Protein AF-A0A946SH55-F1 (afdb_monomer_lite)

Structure (mmCIF, N/CA/C/O backbone):
data_AF-A0A946SH55-F1
#
_entry.id   AF-A0A946SH55-F1
#
loop_
_atom_site.group_PDB
_atom_site.id
_atom_site.type_symbol
_atom_site.label_atom_id
_atom_site.label_alt_id
_atom_site.label_comp_id
_atom_site.label_asym_id
_atom_site.label_entity_id
_atom_site.label_seq_id
_atom_site.pdbx_PDB_ins_code
_atom_site.Cartn_x
_atom_site.Cartn_y
_atom_site.Cartn_z
_atom_site.occupancy
_atom_site.B_iso_or_equiv
_atom_site.auth_seq_id
_atom_site.auth_comp_id
_atom_site.auth_asym_id
_atom_site.auth_atom_id
_atom_site.pdbx_PDB_model_num
ATOM 1 N N . MET A 1 1 ? 87.532 -5.252 15.276 1.00 39.91 1 MET A N 1
ATOM 2 C CA . MET A 1 1 ? 86.834 -4.165 14.553 1.00 39.91 1 MET A CA 1
ATOM 3 C C . MET A 1 1 ? 85.966 -4.784 13.449 1.00 39.91 1 MET A C 1
ATOM 5 O O . MET A 1 1 ? 86.412 -4.981 12.334 1.00 39.91 1 MET A O 1
ATOM 9 N N . TRP A 1 2 ? 84.844 -5.396 13.849 1.00 38.59 2 TRP A N 1
ATOM 10 C CA . TRP A 1 2 ? 83.472 -4.915 13.580 1.00 38.59 2 TRP A CA 1
ATOM 11 C C . TRP A 1 2 ? 82.998 -5.228 12.148 1.00 38.59 2 TRP A C 1
ATOM 13 O O . TRP A 1 2 ? 83.033 -4.397 11.250 1.00 38.59 2 TRP A O 1
ATOM 23 N N . ILE A 1 3 ? 82.540 -6.451 11.856 1.00 49.22 3 ILE A N 1
ATOM 24 C CA . ILE A 1 3 ? 81.180 -6.945 12.189 1.00 49.22 3 ILE A CA 1
ATOM 25 C C . ILE A 1 3 ? 80.142 -5.805 12.256 1.00 49.22 3 ILE A C 1
ATOM 27 O O . ILE A 1 3 ? 79.407 -5.678 13.225 1.00 49.22 3 ILE A O 1
ATOM 31 N N . LYS A 1 4 ? 80.096 -4.910 11.260 1.00 47.47 4 LYS A N 1
ATOM 32 C CA . LYS A 1 4 ? 79.001 -3.923 11.148 1.00 47.47 4 LYS A CA 1
ATOM 33 C C . LYS A 1 4 ? 78.485 -3.640 9.740 1.00 47.47 4 LYS A C 1
ATOM 35 O O . LYS A 1 4 ? 77.489 -2.942 9.612 1.00 47.47 4 LYS A O 1
ATOM 40 N N . LYS A 1 5 ? 79.061 -4.218 8.681 1.00 45.69 5 LYS A N 1
ATOM 41 C CA . LYS A 1 5 ? 78.611 -3.918 7.305 1.00 45.69 5 LYS A CA 1
ATOM 42 C C . LYS A 1 5 ? 77.543 -4.852 6.721 1.00 45.69 5 LYS A C 1
ATOM 44 O O . LYS A 1 5 ? 76.9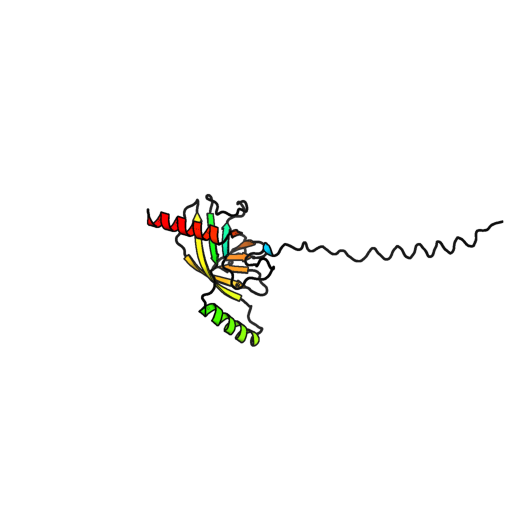32 -4.488 5.728 1.00 45.69 5 LYS A O 1
ATOM 49 N N . LYS A 1 6 ? 77.248 -6.006 7.335 1.00 43.91 6 LYS A N 1
ATOM 50 C CA . LYS A 1 6 ? 76.254 -6.966 6.797 1.00 43.91 6 LYS A CA 1
ATOM 51 C C . LYS A 1 6 ? 74.823 -6.828 7.339 1.00 43.91 6 LYS A C 1
ATOM 53 O O . LYS A 1 6 ? 73.932 -7.484 6.820 1.00 43.91 6 LYS A O 1
ATOM 58 N N . ARG A 1 7 ? 74.577 -5.982 8.348 1.00 45.16 7 ARG A N 1
ATOM 59 C CA . ARG A 1 7 ? 73.228 -5.788 8.926 1.00 45.16 7 ARG A CA 1
ATOM 60 C C . ARG A 1 7 ? 72.449 -4.603 8.346 1.00 45.16 7 ARG A C 1
ATOM 62 O O . ARG A 1 7 ? 71.248 -4.520 8.568 1.00 45.16 7 ARG A O 1
ATOM 69 N N . LEU A 1 8 ? 73.094 -3.715 7.586 1.00 43.59 8 LEU A N 1
ATOM 70 C CA . LEU A 1 8 ? 72.450 -2.484 7.109 1.00 43.59 8 LEU A CA 1
ATOM 71 C C . LEU A 1 8 ? 71.689 -2.660 5.783 1.00 43.59 8 LEU A C 1
ATOM 73 O O . LEU A 1 8 ? 70.730 -1.944 5.526 1.00 43.59 8 LEU A O 1
ATOM 77 N N . THR A 1 9 ? 72.050 -3.648 4.962 1.00 40.75 9 THR A N 1
ATOM 78 C CA . THR A 1 9 ? 71.363 -3.919 3.686 1.00 40.75 9 THR A CA 1
ATOM 79 C C . THR A 1 9 ? 70.131 -4.812 3.818 1.00 40.75 9 THR A C 1
ATOM 81 O O . THR A 1 9 ? 69.339 -4.884 2.882 1.00 40.75 9 THR A O 1
ATOM 84 N N . PHE A 1 10 ? 69.926 -5.458 4.970 1.00 39.28 10 PHE A N 1
ATOM 85 C CA . PHE A 1 10 ? 68.741 -6.291 5.200 1.00 39.28 10 PHE A CA 1
ATOM 86 C C . PHE A 1 10 ? 67.554 -5.490 5.761 1.00 39.28 10 PHE A C 1
ATOM 88 O O . PHE A 1 10 ? 66.405 -5.830 5.508 1.00 39.28 10 PHE A O 1
ATOM 95 N N . LEU A 1 11 ? 67.815 -4.376 6.457 1.00 44.47 11 LEU A N 1
ATOM 96 C CA . LEU A 1 11 ? 66.759 -3.555 7.062 1.00 44.47 11 LEU A CA 1
ATOM 97 C C . LEU A 1 11 ? 66.142 -2.529 6.100 1.00 44.47 11 LEU A C 1
ATOM 99 O O . LEU A 1 11 ? 64.987 -2.158 6.285 1.00 44.47 11 LEU A O 1
ATOM 103 N N . LEU A 1 12 ? 66.841 -2.127 5.030 1.00 40.91 12 LEU A N 1
ATOM 104 C CA . LEU A 1 12 ? 66.285 -1.175 4.055 1.00 40.91 12 LEU A CA 1
ATOM 105 C C . LEU A 1 12 ? 65.322 -1.821 3.042 1.00 40.91 12 LEU A C 1
ATOM 107 O O . LEU A 1 12 ? 64.501 -1.130 2.449 1.00 40.91 12 LEU A O 1
ATOM 111 N N . LYS A 1 13 ? 65.382 -3.147 2.860 1.00 38.94 13 LYS A N 1
ATOM 112 C CA . LYS A 1 13 ? 64.433 -3.883 2.004 1.00 38.94 13 LYS A CA 1
ATOM 113 C C . LYS A 1 13 ? 63.167 -4.327 2.735 1.00 38.94 13 LYS A C 1
ATOM 115 O O . LYS A 1 13 ? 62.194 -4.672 2.077 1.00 38.94 13 LYS A O 1
ATOM 120 N N . SER A 1 14 ? 63.156 -4.287 4.069 1.00 42.06 14 SER A N 1
ATOM 121 C CA . SER A 1 14 ? 61.997 -4.726 4.855 1.00 42.06 14 SER A CA 1
ATOM 122 C C . SER A 1 14 ? 61.013 -3.602 5.196 1.00 42.06 14 SER A C 1
ATOM 124 O O . SER A 1 14 ? 59.927 -3.893 5.683 1.00 42.06 14 SER A O 1
ATOM 126 N N . PHE A 1 15 ? 61.356 -2.336 4.928 1.00 43.88 15 PHE A N 1
ATOM 127 C CA . PHE A 1 15 ? 60.481 -1.191 5.219 1.00 43.88 15 PHE A CA 1
ATOM 128 C C . PHE A 1 15 ? 59.712 -0.647 4.009 1.00 43.88 15 PHE A C 1
ATOM 130 O O . PHE A 1 15 ? 58.766 0.112 4.190 1.00 43.88 15 PHE A O 1
ATOM 137 N N . LEU A 1 16 ? 60.045 -1.070 2.784 1.00 41.72 16 LEU A N 1
ATOM 138 C CA . LEU A 1 16 ? 59.321 -0.649 1.575 1.00 41.72 16 LEU A CA 1
ATOM 139 C C . LEU A 1 16 ? 58.160 -1.577 1.181 1.00 41.72 16 LEU A C 1
ATOM 141 O O . LEU A 1 16 ? 57.404 -1.246 0.277 1.00 41.72 16 LEU A O 1
ATOM 145 N N . ALA A 1 17 ? 57.984 -2.709 1.866 1.00 43.38 17 ALA A N 1
ATOM 146 C CA . ALA A 1 17 ? 56.905 -3.658 1.578 1.00 43.38 17 ALA A CA 1
ATOM 147 C C . ALA A 1 17 ? 55.647 -3.464 2.450 1.00 43.38 17 ALA A C 1
ATOM 149 O O . ALA A 1 17 ? 54.652 -4.143 2.229 1.00 43.38 17 ALA A O 1
ATOM 150 N N . ILE A 1 18 ? 55.667 -2.552 3.432 1.00 46.34 18 ILE A N 1
ATOM 151 C CA . ILE A 1 18 ? 54.551 -2.375 4.385 1.00 46.34 18 ILE A CA 1
ATOM 152 C C . ILE A 1 18 ? 53.674 -1.154 4.036 1.00 46.34 18 ILE A C 1
ATOM 154 O O . ILE A 1 18 ? 52.554 -1.039 4.518 1.00 46.34 18 ILE A O 1
ATOM 158 N N . SER A 1 19 ? 54.112 -0.264 3.137 1.00 42.03 19 SER A N 1
ATOM 159 C CA . SER A 1 19 ? 53.360 0.961 2.802 1.00 42.03 19 SER A CA 1
ATOM 160 C C . SER A 1 19 ? 52.371 0.825 1.629 1.00 42.03 19 SER A C 1
ATOM 162 O O . SER A 1 19 ? 51.715 1.808 1.288 1.00 42.03 19 SER A O 1
ATOM 164 N N . LEU A 1 20 ? 52.214 -0.360 1.027 1.00 42.16 20 LEU A N 1
ATOM 165 C CA . LEU A 1 20 ? 51.351 -0.572 -0.148 1.00 42.16 20 LEU A CA 1
ATOM 166 C C . LEU A 1 20 ? 50.092 -1.411 0.149 1.00 42.16 20 LEU A C 1
ATOM 168 O O . LEU A 1 20 ? 49.660 -2.194 -0.690 1.00 42.16 20 LEU A O 1
ATOM 172 N N . LEU A 1 21 ? 49.514 -1.281 1.348 1.00 43.81 21 LEU A N 1
ATOM 173 C CA . LEU A 1 21 ? 48.306 -2.027 1.744 1.00 43.81 21 LEU A CA 1
ATOM 174 C C . LEU A 1 21 ? 47.165 -1.168 2.317 1.00 43.81 21 LEU A C 1
ATOM 176 O O . LEU A 1 21 ? 46.188 -1.724 2.803 1.00 43.81 21 LEU A O 1
ATOM 180 N N . ILE A 1 22 ? 47.235 0.168 2.256 1.00 48.81 22 ILE A N 1
ATOM 181 C CA . ILE A 1 22 ? 46.232 1.027 2.928 1.00 48.81 22 ILE A CA 1
ATOM 182 C C . ILE A 1 22 ? 45.224 1.678 1.956 1.00 48.81 22 ILE A C 1
ATOM 184 O O . ILE A 1 22 ? 44.250 2.282 2.388 1.00 48.81 22 ILE A O 1
ATOM 188 N N . THR A 1 23 ? 45.349 1.508 0.636 1.00 46.88 23 THR A N 1
ATOM 189 C CA . THR A 1 23 ? 44.451 2.177 -0.332 1.00 46.88 23 THR A CA 1
ATOM 190 C C . THR A 1 23 ? 43.717 1.204 -1.249 1.00 46.88 23 THR A C 1
ATOM 192 O O . THR A 1 23 ? 43.957 1.171 -2.450 1.00 46.88 23 THR A O 1
ATOM 195 N N . ALA A 1 24 ? 42.844 0.395 -0.662 1.00 45.25 24 ALA A N 1
ATOM 196 C CA . ALA A 1 24 ? 41.654 -0.214 -1.264 1.00 45.25 24 ALA A CA 1
ATOM 197 C C . ALA A 1 24 ? 41.157 -1.183 -0.190 1.00 45.25 24 ALA A C 1
ATOM 199 O O . ALA A 1 24 ? 41.649 -2.293 -0.046 1.00 45.25 24 ALA A O 1
ATOM 200 N N . SER A 1 25 ? 40.233 -0.808 0.677 1.00 38.25 25 SER A N 1
ATOM 201 C CA . SER A 1 25 ? 38.841 -0.802 0.274 1.00 38.25 25 SER A CA 1
ATOM 202 C C . SER A 1 25 ? 38.050 -0.065 1.348 1.00 38.25 25 SER A C 1
ATOM 204 O O . SER A 1 25 ? 37.736 -0.638 2.387 1.00 38.25 25 SER A O 1
ATOM 206 N N . ASN A 1 26 ? 37.657 1.178 1.079 1.00 37.59 26 ASN A N 1
ATOM 207 C CA . ASN A 1 26 ? 36.382 1.638 1.613 1.00 37.59 26 ASN A CA 1
ATOM 208 C C . ASN A 1 26 ? 35.315 0.867 0.830 1.00 37.59 26 ASN A C 1
ATOM 210 O O . ASN A 1 26 ? 34.716 1.394 -0.105 1.00 37.59 26 ASN A O 1
ATOM 214 N N . VAL A 1 27 ? 35.119 -0.413 1.169 1.00 39.53 27 VAL A N 1
ATOM 215 C CA . VAL A 1 27 ? 33.802 -1.010 0.988 1.00 39.53 27 VAL A CA 1
ATOM 216 C C . VAL A 1 27 ? 32.953 -0.215 1.961 1.00 39.53 27 VAL A C 1
ATOM 218 O O . VAL A 1 27 ? 32.913 -0.510 3.151 1.00 39.53 27 VAL A O 1
ATOM 221 N N . ILE A 1 28 ? 32.358 0.869 1.463 1.00 41.66 28 ILE A N 1
ATOM 222 C CA . ILE A 1 28 ? 31.114 1.368 2.023 1.00 41.66 28 ILE A CA 1
ATOM 223 C C . ILE A 1 28 ? 30.259 0.110 2.043 1.00 41.66 28 ILE A C 1
ATOM 225 O O . ILE A 1 28 ? 29.890 -0.400 0.982 1.00 41.66 28 ILE A O 1
ATOM 229 N N . SER A 1 29 ? 30.091 -0.493 3.222 1.00 34.88 29 SER A N 1
ATOM 230 C CA . SER A 1 29 ? 29.044 -1.475 3.387 1.00 34.88 29 SER A CA 1
ATOM 231 C C . SER A 1 29 ? 27.793 -0.665 3.126 1.00 34.88 29 SER A C 1
ATOM 233 O O . SER A 1 29 ? 27.350 0.095 3.985 1.00 34.88 29 SER A O 1
ATOM 235 N N . ASP A 1 30 ? 27.308 -0.732 1.893 1.00 39.22 30 ASP A N 1
ATOM 236 C CA . ASP A 1 30 ? 25.930 -0.422 1.597 1.00 39.22 30 ASP A CA 1
ATOM 237 C C . ASP A 1 30 ? 25.188 -1.365 2.538 1.00 39.22 30 ASP A C 1
ATOM 239 O O . ASP A 1 30 ? 25.215 -2.588 2.351 1.00 39.22 30 ASP A O 1
ATOM 243 N N . GLU A 1 31 ? 24.740 -0.820 3.674 1.00 41.22 31 GLU A N 1
ATOM 244 C CA . GLU A 1 31 ? 23.972 -1.543 4.671 1.00 41.22 31 GLU A CA 1
ATOM 245 C C . GLU A 1 31 ? 22.925 -2.272 3.855 1.00 41.22 31 GLU A C 1
ATOM 247 O O . GLU A 1 31 ? 22.163 -1.643 3.116 1.00 41.22 31 GLU A O 1
ATOM 252 N N . LYS A 1 32 ? 22.997 -3.604 3.850 1.00 43.03 32 LYS A N 1
ATOM 253 C CA . LYS A 1 32 ? 22.177 -4.447 2.991 1.00 43.03 32 LYS A CA 1
ATOM 254 C C . LYS A 1 32 ? 20.768 -4.352 3.564 1.00 43.03 32 LYS A C 1
ATOM 256 O O . LYS A 1 32 ? 20.353 -5.226 4.314 1.00 43.03 32 LYS A O 1
ATOM 261 N N . LYS A 1 33 ? 20.097 -3.226 3.300 1.00 48.53 33 LYS A N 1
ATOM 262 C CA . LYS A 1 33 ? 18.792 -2.863 3.830 1.00 48.53 33 LYS A CA 1
ATOM 263 C C . LYS A 1 33 ? 17.913 -4.046 3.498 1.00 48.53 33 LYS A C 1
ATOM 265 O O . LYS A 1 33 ? 17.806 -4.404 2.320 1.00 48.53 33 LYS A O 1
ATOM 270 N N . ASP A 1 34 ? 17.415 -4.714 4.530 1.00 57.59 34 ASP A N 1
ATOM 271 C CA . ASP A 1 34 ? 16.647 -5.929 4.349 1.00 57.59 34 ASP A CA 1
ATOM 272 C C . ASP A 1 34 ? 15.472 -5.601 3.424 1.00 57.59 34 ASP A C 1
ATOM 274 O O . ASP A 1 34 ? 14.575 -4.832 3.777 1.00 57.59 34 ASP A O 1
ATOM 278 N N . LYS A 1 35 ? 15.519 -6.113 2.189 1.00 54.12 35 LYS A N 1
ATOM 279 C CA . LYS A 1 35 ? 14.523 -5.808 1.155 1.00 54.12 35 LYS A CA 1
ATOM 280 C C . LYS A 1 35 ? 13.142 -6.335 1.542 1.00 54.12 35 LYS A C 1
ATOM 282 O O . LYS A 1 35 ? 12.167 -5.929 0.917 1.00 54.12 35 LYS A O 1
ATOM 287 N N . SER A 1 36 ? 13.056 -7.197 2.561 1.00 55.34 36 SER A N 1
ATOM 288 C CA . SER A 1 36 ? 11.795 -7.613 3.177 1.00 55.34 36 SER A CA 1
ATOM 289 C C . SER A 1 36 ? 10.981 -6.419 3.704 1.00 55.34 36 SER A C 1
ATOM 291 O O . SER A 1 36 ? 9.753 -6.463 3.679 1.00 55.34 36 SER A O 1
ATOM 293 N N . SER A 1 37 ? 11.654 -5.326 4.095 1.00 60.75 37 SER A N 1
ATOM 294 C CA . SER A 1 37 ? 11.027 -4.092 4.587 1.00 60.75 37 SER A CA 1
ATOM 295 C C . SER A 1 37 ? 10.401 -3.228 3.488 1.00 60.75 37 SER A C 1
ATOM 297 O O . SER A 1 37 ? 9.658 -2.294 3.786 1.00 60.75 37 SER A O 1
ATOM 299 N N . TYR A 1 38 ? 10.677 -3.508 2.209 1.00 73.69 38 TYR A N 1
ATOM 300 C CA . TYR A 1 38 ? 10.096 -2.746 1.107 1.00 73.69 38 TYR A CA 1
ATOM 301 C C . TYR A 1 38 ? 8.634 -3.128 0.870 1.00 73.69 38 TYR A C 1
ATOM 303 O O . TYR A 1 38 ? 8.244 -4.300 0.870 1.00 73.69 38 TYR A O 1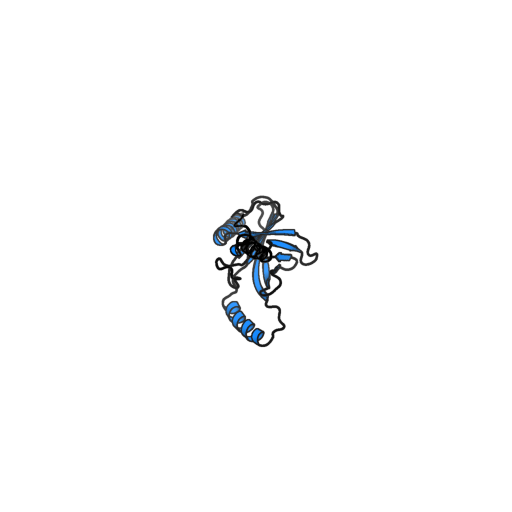
ATOM 311 N N . LEU A 1 39 ? 7.808 -2.125 0.572 1.00 75.62 39 LEU A N 1
ATOM 312 C CA . LEU A 1 39 ? 6.402 -2.360 0.267 1.00 75.62 39 LEU A CA 1
ATOM 313 C C . LEU A 1 39 ? 6.276 -3.162 -1.038 1.00 75.62 39 LEU A C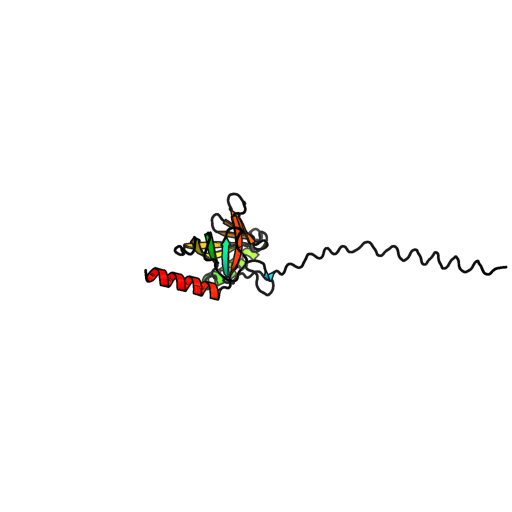 1
ATOM 315 O O . LEU A 1 39 ? 6.899 -2.839 -2.051 1.00 75.62 39 LEU A O 1
ATOM 319 N N . LEU A 1 40 ? 5.438 -4.204 -1.016 1.00 74.94 40 LEU A N 1
ATOM 320 C CA . LEU A 1 40 ? 5.227 -5.157 -2.120 1.00 74.94 40 LEU A CA 1
ATOM 321 C C . LEU A 1 40 ? 6.438 -6.030 -2.494 1.00 74.94 40 LEU A C 1
ATOM 323 O O . LEU A 1 40 ? 6.500 -6.550 -3.613 1.00 74.94 40 LEU A O 1
ATOM 327 N N . TYR A 1 41 ? 7.372 -6.237 -1.567 1.00 72.69 41 TYR A N 1
ATOM 328 C CA . TYR A 1 41 ? 8.430 -7.235 -1.716 1.00 72.69 41 TYR A CA 1
ATOM 329 C C . TYR A 1 41 ? 8.052 -8.568 -1.058 1.00 72.69 41 TYR A C 1
ATOM 331 O O . TYR A 1 41 ? 7.281 -8.625 -0.092 1.00 72.69 41 TYR A O 1
ATOM 339 N N . SER A 1 42 ? 8.535 -9.662 -1.646 1.00 63.88 42 SER A N 1
ATOM 340 C CA . SER A 1 42 ? 8.435 -11.000 -1.068 1.00 63.88 42 SER A CA 1
ATOM 341 C C . SER A 1 42 ? 9.545 -11.225 -0.037 1.00 63.88 42 SER A C 1
ATOM 343 O O . SER A 1 42 ? 10.563 -10.531 -0.039 1.00 63.88 42 SER A O 1
ATOM 345 N N . GLN A 1 43 ? 9.387 -12.257 0.795 1.00 61.28 43 GLN A N 1
ATOM 346 C CA . GLN A 1 43 ? 10.433 -12.738 1.712 1.00 61.28 43 GLN A CA 1
ATOM 347 C C . GLN A 1 43 ? 11.735 -13.146 0.998 1.00 61.28 43 GLN A C 1
ATOM 349 O O . GLN A 1 43 ? 12.785 -13.242 1.621 1.00 61.28 43 GLN A O 1
ATOM 354 N N . PHE A 1 44 ? 11.674 -13.371 -0.317 1.00 52.69 44 PHE A N 1
ATOM 355 C CA . PHE A 1 44 ? 12.827 -13.696 -1.153 1.00 52.69 44 PHE A CA 1
ATOM 356 C C . PHE A 1 44 ? 13.488 -12.444 -1.759 1.00 52.69 44 PHE A C 1
ATOM 358 O O . PHE A 1 44 ? 14.402 -12.556 -2.571 1.00 52.69 44 PHE A O 1
ATOM 365 N N . GLY A 1 45 ? 13.046 -11.238 -1.378 1.00 55.72 45 GLY A N 1
ATOM 366 C CA . GLY A 1 45 ? 13.603 -9.974 -1.864 1.00 55.72 45 GLY A CA 1
ATOM 367 C C . GLY A 1 45 ? 13.225 -9.642 -3.311 1.00 55.72 45 GLY A C 1
ATOM 368 O O . GLY A 1 45 ? 13.821 -8.741 -3.908 1.00 55.72 45 GLY A O 1
ATOM 369 N N . GLU A 1 46 ? 12.230 -10.341 -3.860 1.00 57.81 46 GLU A N 1
ATOM 370 C CA . GLU A 1 46 ? 11.701 -10.127 -5.205 1.00 57.81 46 GLU A CA 1
ATOM 371 C C . GLU A 1 46 ? 10.445 -9.257 -5.177 1.00 57.81 46 GLU A C 1
ATOM 373 O O . GLU A 1 46 ? 9.635 -9.316 -4.247 1.00 57.81 46 GLU A O 1
ATOM 378 N N . PHE A 1 47 ? 10.266 -8.453 -6.224 1.00 66.00 47 PHE A N 1
ATOM 379 C CA . PHE A 1 47 ? 9.054 -7.665 -6.389 1.00 66.00 47 PHE A CA 1
ATOM 380 C C . PHE A 1 47 ? 7.862 -8.589 -6.660 1.00 66.00 47 PHE A C 1
ATOM 382 O O . PHE A 1 47 ? 7.825 -9.285 -7.675 1.00 66.00 47 PHE A O 1
ATOM 389 N N . CYS A 1 48 ? 6.863 -8.578 -5.776 1.00 71.00 48 CYS A N 1
ATOM 390 C CA . CYS A 1 48 ? 5.726 -9.470 -5.924 1.00 71.00 48 CYS A CA 1
ATOM 391 C C . CYS A 1 48 ? 4.642 -8.861 -6.824 1.00 71.00 48 CYS A C 1
ATOM 393 O O . CYS A 1 48 ? 3.813 -8.047 -6.398 1.00 71.00 48 CYS A O 1
ATOM 395 N N . THR A 1 49 ? 4.613 -9.296 -8.083 1.00 65.38 49 THR A N 1
ATOM 396 C CA . THR A 1 49 ? 3.634 -8.870 -9.101 1.00 65.38 49 THR A CA 1
ATOM 397 C C . THR A 1 49 ? 2.220 -9.418 -8.867 1.00 65.38 49 THR A C 1
ATOM 399 O O . THR A 1 49 ? 1.256 -8.875 -9.403 1.00 65.38 49 THR A O 1
ATOM 402 N N . MET A 1 50 ? 2.085 -10.455 -8.036 1.00 69.69 50 MET A N 1
ATOM 403 C CA . MET A 1 50 ? 0.821 -11.167 -7.798 1.00 69.69 50 MET A CA 1
ATOM 404 C C . MET A 1 50 ? 0.342 -11.131 -6.344 1.00 69.69 50 MET A C 1
ATOM 406 O O . MET A 1 50 ? -0.716 -11.675 -6.050 1.00 69.69 50 MET A O 1
ATOM 410 N N . CYS A 1 51 ? 1.091 -10.511 -5.431 1.00 77.81 51 CYS A N 1
ATOM 411 C CA . CYS A 1 51 ? 0.717 -10.512 -4.022 1.00 77.81 51 CYS A CA 1
ATOM 412 C C . CYS A 1 51 ? -0.482 -9.610 -3.759 1.00 77.81 51 CYS A C 1
ATOM 414 O O . CYS A 1 51 ? -0.569 -8.489 -4.267 1.00 77.81 51 CYS A O 1
ATOM 416 N N . GLU A 1 52 ? -1.344 -10.096 -2.883 1.00 87.00 52 GLU A N 1
ATOM 417 C CA . GLU A 1 52 ? -2.280 -9.273 -2.143 1.00 87.00 52 GLU A CA 1
ATOM 418 C C . GLU A 1 52 ? -1.550 -8.596 -0.981 1.00 87.00 52 GLU A C 1
ATOM 420 O O . GLU A 1 52 ? -0.648 -9.177 -0.364 1.00 87.00 52 GLU A O 1
ATOM 425 N N . SER A 1 53 ? -1.902 -7.349 -0.690 1.00 89.62 53 SER A N 1
ATOM 426 C CA . SER A 1 53 ? -1.308 -6.628 0.433 1.00 89.62 53 SER A CA 1
ATOM 427 C C . SER A 1 53 ? -2.226 -5.537 0.941 1.00 89.62 53 SER A C 1
ATOM 429 O O . SER A 1 53 ? -2.929 -4.906 0.151 1.00 89.62 53 SER A O 1
ATOM 431 N N . ILE A 1 54 ? -2.120 -5.246 2.232 1.00 92.12 54 ILE A N 1
ATOM 432 C CA . ILE A 1 54 ? -2.793 -4.111 2.844 1.00 92.12 54 ILE A CA 1
ATOM 433 C C . ILE A 1 54 ? -1.741 -3.107 3.301 1.00 92.12 54 ILE A C 1
ATOM 435 O O . ILE A 1 54 ? -0.766 -3.479 3.954 1.00 92.12 54 ILE A O 1
ATOM 439 N N . LEU A 1 55 ? -1.928 -1.855 2.892 1.00 92.81 55 LEU A N 1
ATOM 440 C CA . LEU A 1 55 ? -1.080 -0.729 3.250 1.00 92.81 55 LEU A CA 1
ATOM 441 C C . LEU A 1 55 ? -1.894 0.245 4.097 1.00 92.81 55 LEU A C 1
ATOM 443 O O . LEU A 1 55 ? -2.961 0.674 3.659 1.00 92.81 55 LEU A O 1
ATOM 447 N N . LEU A 1 56 ? -1.396 0.601 5.273 1.00 93.31 56 LEU A N 1
ATOM 448 C CA . LEU A 1 56 ? -1.956 1.663 6.101 1.00 93.31 56 LEU A CA 1
ATOM 449 C C . LEU A 1 56 ? -1.099 2.907 5.916 1.00 93.31 56 LEU A C 1
ATOM 451 O O . LEU A 1 56 ? 0.110 2.835 6.095 1.00 93.31 56 LEU A O 1
ATOM 455 N N . CYS A 1 57 ? -1.711 4.023 5.536 1.00 93.00 57 CYS A N 1
ATOM 456 C CA . CYS A 1 57 ? -1.031 5.297 5.360 1.00 93.00 57 CYS A CA 1
ATOM 457 C C . CYS A 1 57 ? -1.609 6.341 6.312 1.00 93.00 57 CYS A C 1
ATOM 459 O O . CYS A 1 57 ? -2.826 6.526 6.362 1.00 93.00 57 CYS A O 1
ATOM 461 N N . GLY A 1 58 ? -0.738 7.053 7.014 1.00 91.31 58 GLY A N 1
ATOM 462 C CA . GLY A 1 58 ? -1.102 8.113 7.949 1.00 91.31 58 GLY A CA 1
ATOM 463 C C . GLY A 1 58 ? 0.006 9.151 8.066 1.00 91.31 58 GLY A C 1
ATOM 464 O O . GLY A 1 58 ? 1.053 9.035 7.425 1.00 91.31 58 GLY A O 1
ATOM 465 N N . ASN A 1 59 ? -0.224 10.176 8.882 1.00 87.38 59 ASN A N 1
ATOM 466 C CA . ASN A 1 59 ? 0.835 11.115 9.258 1.00 87.38 59 ASN A CA 1
ATOM 467 C C . ASN A 1 59 ? 1.930 10.372 10.041 1.00 87.38 59 ASN A C 1
ATOM 469 O O . ASN A 1 59 ? 1.639 9.370 10.675 1.00 87.38 59 ASN A O 1
ATOM 473 N N . ASP A 1 60 ? 3.171 10.862 10.043 1.00 73.94 60 ASP A N 1
ATOM 474 C CA . ASP A 1 60 ? 4.337 10.176 10.643 1.00 73.94 60 ASP A CA 1
ATOM 475 C C . ASP A 1 60 ? 4.316 10.059 12.194 1.00 73.94 60 ASP A C 1
ATOM 477 O O . ASP A 1 60 ? 5.353 9.829 12.810 1.00 73.94 60 ASP A O 1
ATOM 481 N N . GLU A 1 61 ? 3.164 10.254 12.839 1.00 65.19 61 GLU A N 1
ATOM 482 C CA . GLU A 1 61 ? 2.992 10.315 14.299 1.00 65.19 61 GLU A CA 1
ATOM 483 C C . GLU A 1 61 ? 2.467 9.009 14.920 1.00 65.19 61 GLU A C 1
ATOM 485 O O . GLU A 1 61 ? 2.030 9.016 16.068 1.00 65.19 61 GLU A O 1
ATOM 490 N N . TYR A 1 62 ? 2.492 7.884 14.201 1.00 64.88 62 TYR A N 1
ATOM 491 C CA . TYR A 1 62 ? 2.067 6.597 14.757 1.00 64.88 62 TYR A CA 1
ATOM 492 C C . TYR A 1 62 ? 3.228 5.609 14.866 1.00 64.88 62 TYR A C 1
ATOM 494 O O . TYR A 1 62 ? 4.142 5.575 14.039 1.00 64.88 62 TYR A O 1
ATOM 502 N N . GLU A 1 63 ? 3.196 4.814 15.932 1.00 63.03 63 GLU A N 1
ATOM 503 C CA . GLU A 1 63 ? 4.167 3.757 16.175 1.00 63.03 63 GLU A CA 1
ATOM 504 C C . GLU A 1 63 ? 3.831 2.551 15.290 1.00 63.03 63 GLU A C 1
ATOM 506 O O . GLU A 1 63 ? 2.674 2.130 15.225 1.00 63.03 63 GLU A O 1
ATOM 511 N N . ILE A 1 64 ? 4.843 2.025 14.595 1.00 60.97 64 ILE A N 1
ATOM 512 C CA . ILE A 1 64 ? 4.715 0.862 13.710 1.00 60.97 64 ILE A CA 1
ATOM 513 C C . ILE A 1 64 ? 4.221 -0.317 14.545 1.00 60.97 64 ILE A C 1
ATOM 515 O O . ILE A 1 64 ? 4.955 -0.820 15.396 1.00 60.97 64 ILE A O 1
ATOM 519 N N . ASN A 1 65 ? 2.997 -0.764 14.286 1.00 66.31 65 ASN A N 1
ATOM 520 C CA . ASN A 1 65 ? 2.376 -1.884 14.980 1.00 66.31 65 ASN A CA 1
ATOM 521 C C . ASN A 1 65 ? 1.602 -2.755 13.983 1.00 66.31 65 ASN A C 1
ATOM 523 O O . ASN A 1 65 ? 1.088 -2.285 12.974 1.00 66.31 65 ASN A O 1
ATOM 527 N N . ASP A 1 66 ? 1.459 -4.043 14.294 1.00 75.06 66 ASP A N 1
ATOM 528 C CA . ASP A 1 66 ? 0.717 -5.022 13.478 1.00 75.06 66 ASP A CA 1
ATOM 529 C C . ASP A 1 66 ? -0.822 -4.826 13.534 1.00 75.06 66 ASP A C 1
ATOM 531 O O . ASP A 1 66 ? -1.600 -5.777 13.365 1.00 75.06 66 ASP A O 1
ATOM 535 N N . GLU A 1 67 ? -1.283 -3.613 13.847 1.00 83.44 67 GLU A N 1
ATOM 536 C CA . GLU A 1 67 ? -2.671 -3.258 14.144 1.00 83.44 67 GLU A CA 1
ATOM 537 C C . GLU A 1 67 ? -3.028 -1.877 13.603 1.00 83.44 67 GLU A C 1
ATOM 539 O O . GLU A 1 67 ? -2.186 -0.999 13.465 1.00 83.44 67 GLU A O 1
ATOM 544 N N . ILE A 1 68 ? -4.311 -1.693 13.294 1.00 85.81 68 ILE A N 1
ATOM 545 C CA . ILE A 1 68 ? -4.837 -0.408 12.839 1.00 85.81 68 ILE A CA 1
ATOM 546 C C . ILE A 1 68 ? -5.091 0.459 14.079 1.00 85.81 68 ILE A C 1
ATOM 548 O O . ILE A 1 68 ? -5.859 0.020 14.941 1.00 85.81 68 ILE A O 1
ATOM 552 N N . PRO A 1 69 ? -4.502 1.663 14.179 1.00 85.62 69 PRO A N 1
ATOM 553 C CA . PRO A 1 69 ? -4.738 2.556 15.306 1.00 85.62 69 PRO A CA 1
ATOM 554 C C . PRO A 1 69 ? -6.208 2.974 15.417 1.00 85.62 69 PRO A C 1
ATOM 556 O O . PRO A 1 69 ? -6.923 3.096 14.419 1.00 85.62 69 PRO A O 1
ATOM 559 N N . THR A 1 70 ? -6.661 3.205 16.648 1.00 82.94 70 THR A N 1
ATOM 560 C CA . THR A 1 70 ? -8.046 3.608 16.944 1.00 82.94 70 THR A CA 1
ATOM 561 C C . THR A 1 70 ? -8.274 5.115 16.851 1.00 82.94 70 THR A C 1
ATOM 563 O O . THR A 1 70 ? -9.405 5.566 16.705 1.00 82.94 70 THR A O 1
ATOM 566 N N . ASP A 1 71 ? -7.217 5.907 16.941 1.00 84.62 71 ASP A N 1
ATOM 567 C CA . ASP A 1 71 ? -7.232 7.361 17.003 1.00 84.62 71 ASP A CA 1
ATOM 568 C C . ASP A 1 71 ? -6.383 7.952 15.880 1.00 84.62 71 ASP A C 1
ATOM 570 O O . ASP A 1 71 ? -5.339 7.415 15.536 1.00 84.62 71 ASP A O 1
ATOM 574 N N . GLY A 1 72 ? -6.838 9.060 15.292 1.00 86.88 72 GLY A N 1
ATOM 575 C CA . GLY A 1 72 ? -6.176 9.688 14.149 1.00 86.88 72 GLY A CA 1
ATOM 576 C C . GLY A 1 72 ? -6.856 9.413 12.808 1.00 86.88 72 GLY A C 1
ATOM 577 O O . GLY A 1 72 ? -7.949 8.852 12.733 1.00 86.88 72 GLY A O 1
ATOM 578 N N . LYS A 1 73 ? -6.221 9.887 11.730 1.00 91.31 73 LYS A N 1
ATOM 579 C CA . LYS A 1 73 ? -6.753 9.811 10.363 1.00 91.31 73 LYS A CA 1
ATOM 580 C C . LYS A 1 73 ? -5.839 8.989 9.476 1.00 91.31 73 LYS A C 1
ATOM 582 O O . LYS A 1 73 ? -4.685 9.360 9.262 1.00 91.31 73 LYS A O 1
ATOM 587 N N . TYR A 1 74 ? -6.395 7.932 8.899 1.00 92.81 74 TYR A N 1
ATOM 588 C CA . TYR A 1 74 ? -5.658 6.980 8.085 1.00 92.81 74 TYR A CA 1
ATOM 589 C C . TYR A 1 74 ? -6.379 6.652 6.787 1.00 92.81 74 TYR A C 1
ATOM 591 O O . TYR A 1 74 ? -7.596 6.789 6.644 1.00 92.81 74 TYR A O 1
ATOM 599 N N . LEU A 1 75 ? -5.592 6.166 5.835 1.00 94.25 75 LEU A N 1
ATOM 600 C CA . LEU A 1 75 ? -6.063 5.553 4.608 1.00 94.25 75 LEU A CA 1
ATOM 601 C C . LEU A 1 75 ? -5.521 4.141 4.499 1.00 94.25 75 LEU A C 1
ATOM 603 O O . LEU A 1 75 ? -4.314 3.921 4.437 1.00 94.25 75 LEU A O 1
ATOM 607 N N . LEU A 1 76 ? -6.446 3.196 4.424 1.00 94.50 76 LEU A N 1
ATOM 608 C CA . LEU A 1 76 ? -6.171 1.795 4.204 1.00 94.50 76 LEU A CA 1
ATOM 609 C C . LEU A 1 76 ? -6.321 1.487 2.712 1.00 94.50 76 LEU A C 1
ATOM 611 O O . LEU A 1 76 ? -7.391 1.676 2.131 1.00 94.50 76 LEU A O 1
ATOM 615 N N . TYR A 1 77 ? -5.250 1.000 2.096 1.00 94.81 77 TYR A N 1
ATOM 616 C CA . TYR A 1 77 ? -5.235 0.514 0.722 1.00 94.81 77 TYR A CA 1
ATOM 617 C C . TYR A 1 77 ? -5.120 -1.004 0.726 1.00 94.81 77 TYR A C 1
ATOM 619 O O . TYR A 1 77 ? -4.081 -1.562 1.074 1.00 94.81 77 TYR A O 1
ATOM 627 N N . HIS A 1 78 ? -6.163 -1.686 0.276 1.00 94.25 78 HIS A N 1
ATOM 628 C CA . HIS A 1 78 ? -6.146 -3.122 0.042 1.00 94.25 78 HIS A CA 1
ATOM 629 C C . HIS A 1 78 ? -5.885 -3.386 -1.441 1.00 94.25 78 HIS A C 1
ATOM 631 O O . HIS A 1 78 ? -6.777 -3.317 -2.286 1.00 94.25 78 HIS A O 1
ATOM 637 N N . LEU A 1 79 ? -4.618 -3.645 -1.763 1.00 91.69 79 LEU A N 1
ATOM 638 C CA . LEU A 1 79 ? -4.174 -4.013 -3.104 1.00 91.69 79 LEU A CA 1
ATOM 639 C C . LEU A 1 79 ? -4.536 -5.471 -3.361 1.00 91.69 79 LEU A C 1
ATOM 641 O O . LEU A 1 79 ? -3.968 -6.377 -2.747 1.00 91.69 79 LEU A O 1
ATOM 645 N N . ARG A 1 80 ? -5.462 -5.689 -4.292 1.00 87.19 80 ARG A N 1
ATOM 646 C CA . ARG A 1 80 ? -5.981 -7.019 -4.603 1.00 87.19 80 ARG A CA 1
ATOM 647 C C . ARG A 1 80 ? -5.180 -7.688 -5.704 1.00 87.19 80 ARG A C 1
ATOM 649 O O . ARG A 1 80 ? -4.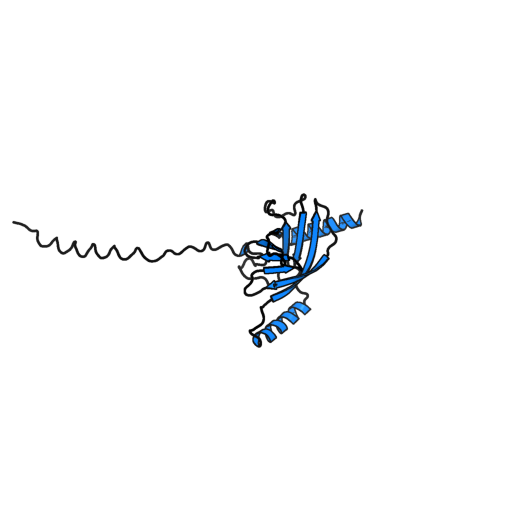552 -7.042 -6.549 1.00 87.19 80 ARG A O 1
ATOM 656 N N . THR A 1 81 ? -5.231 -9.015 -5.705 1.00 81.06 81 THR A N 1
ATOM 657 C CA . THR A 1 81 ? -4.714 -9.795 -6.823 1.00 81.06 81 THR A CA 1
ATOM 658 C C . THR A 1 81 ? -5.499 -9.473 -8.095 1.00 81.06 81 THR A C 1
ATOM 660 O O . THR A 1 81 ? -6.692 -9.153 -8.076 1.00 81.06 81 THR A O 1
ATOM 663 N N . ARG A 1 82 ? -4.809 -9.541 -9.234 1.00 71.06 82 ARG A N 1
ATOM 664 C CA . ARG A 1 82 ? -5.459 -9.499 -10.545 1.00 71.06 82 ARG A CA 1
ATOM 665 C C . ARG A 1 82 ? -6.386 -10.708 -10.676 1.00 71.06 82 ARG A C 1
ATOM 667 O O . ARG A 1 82 ? -6.019 -11.815 -10.276 1.00 71.06 82 ARG A O 1
ATOM 674 N N . THR A 1 83 ? -7.556 -10.514 -11.281 1.00 65.50 83 THR A N 1
ATOM 675 C CA . THR A 1 83 ? -8.431 -11.636 -11.650 1.00 65.50 83 THR A CA 1
ATOM 676 C C . THR A 1 83 ? -7.680 -12.602 -12.569 1.00 65.50 83 THR A C 1
ATOM 678 O O . THR A 1 83 ? -6.771 -12.188 -13.287 1.00 65.50 83 THR A O 1
ATOM 681 N N . PHE A 1 84 ? -8.058 -13.883 -12.579 1.00 57.28 84 PHE A N 1
ATOM 682 C CA . PHE A 1 84 ? -7.436 -14.908 -13.432 1.00 57.28 84 PHE A CA 1
ATOM 683 C C . PHE A 1 84 ? -7.272 -14.451 -14.897 1.00 57.28 84 PHE A C 1
ATOM 685 O O . PHE A 1 84 ? -6.200 -14.576 -15.478 1.00 57.28 84 PHE A O 1
ATOM 692 N N . TRP A 1 85 ? -8.285 -13.796 -15.470 1.00 53.06 85 TRP A N 1
ATOM 693 C CA . TRP A 1 85 ? -8.215 -13.241 -16.828 1.00 53.06 85 TRP A CA 1
ATOM 694 C C . TRP A 1 85 ? -7.233 -12.074 -16.980 1.00 53.06 85 TRP A C 1
ATOM 696 O O . TRP A 1 85 ? -6.572 -11.957 -18.008 1.00 53.06 85 TRP A O 1
ATOM 706 N N . SER A 1 86 ? -7.080 -11.243 -15.949 1.00 57.91 86 SER A N 1
ATOM 707 C CA . SER A 1 86 ? -6.056 -10.195 -15.921 1.00 57.91 86 SER A CA 1
ATOM 708 C C . SER A 1 86 ? -4.640 -10.773 -15.738 1.00 57.91 86 SER A C 1
ATOM 710 O O . SER A 1 86 ? -3.660 -10.190 -16.201 1.00 57.91 86 SER A O 1
ATOM 712 N N . GLN A 1 87 ? -4.503 -11.958 -15.137 1.00 58.69 87 GLN A N 1
ATOM 713 C CA . GLN A 1 87 ? -3.232 -12.693 -15.122 1.00 58.69 87 GLN A CA 1
ATOM 714 C C . GLN A 1 87 ? -2.891 -13.219 -16.525 1.00 58.69 87 GLN A C 1
ATOM 716 O O . GLN A 1 87 ? -1.765 -13.039 -16.984 1.00 58.69 87 GLN A O 1
ATOM 721 N N . VAL A 1 88 ? -3.875 -13.751 -17.259 1.00 61.78 88 VAL A N 1
ATOM 722 C CA . VAL A 1 88 ? -3.699 -14.154 -18.668 1.00 61.78 88 VAL A CA 1
ATOM 723 C C . VAL A 1 88 ? -3.352 -12.952 -19.556 1.00 61.78 88 VAL A C 1
ATOM 725 O O . VAL A 1 88 ? -2.456 -13.053 -20.392 1.00 61.78 88 VAL A O 1
ATOM 728 N N . SER A 1 89 ? -3.978 -11.787 -19.356 1.00 59.94 89 SER A N 1
ATOM 729 C CA . SER A 1 89 ? -3.624 -10.575 -20.113 1.00 59.94 89 SER A CA 1
ATOM 730 C C . SER A 1 89 ? -2.203 -10.088 -19.819 1.00 59.94 89 SER A C 1
ATOM 732 O O . SER A 1 89 ? -1.565 -9.532 -20.704 1.00 59.94 89 SER A O 1
ATOM 734 N N . THR A 1 90 ? -1.669 -10.355 -18.622 1.00 57.69 90 THR A N 1
ATOM 735 C CA . THR A 1 90 ? -0.279 -10.017 -18.262 1.00 57.69 90 THR A CA 1
ATOM 736 C C . THR A 1 90 ? 0.732 -10.796 -19.117 1.00 57.69 90 THR A C 1
ATOM 738 O O . THR A 1 90 ? 1.772 -10.253 -19.479 1.00 57.69 90 THR A O 1
ATOM 741 N N . ILE A 1 91 ? 0.419 -12.043 -19.498 1.00 62.31 91 ILE A N 1
ATOM 742 C CA . ILE A 1 91 ? 1.249 -12.844 -20.417 1.00 62.31 91 ILE A CA 1
ATOM 743 C C . ILE A 1 91 ? 1.294 -12.181 -21.800 1.00 62.31 91 ILE A C 1
ATOM 745 O O . ILE A 1 91 ? 2.365 -12.053 -22.392 1.00 62.31 91 ILE A O 1
ATOM 749 N N . TRP A 1 92 ? 0.148 -11.700 -22.289 1.00 59.19 92 TRP A N 1
ATOM 750 C CA . TRP A 1 92 ? 0.067 -10.966 -23.553 1.00 59.19 92 TRP A CA 1
ATOM 751 C C . TRP A 1 92 ? 0.773 -9.607 -23.487 1.00 59.19 92 TRP A C 1
ATOM 753 O O . TRP A 1 92 ? 1.516 -9.275 -24.404 1.00 59.19 92 TRP A O 1
ATOM 763 N N . GLU A 1 93 ? 0.616 -8.847 -22.398 1.00 60.53 93 GLU A N 1
ATOM 764 C CA . GLU A 1 93 ? 1.352 -7.593 -22.160 1.00 60.53 93 GLU A CA 1
ATOM 765 C C . GLU A 1 93 ? 2.869 -7.824 -22.197 1.00 60.53 93 GLU A C 1
ATOM 767 O O . GLU A 1 93 ? 3.595 -7.069 -22.843 1.00 60.53 93 GLU A O 1
ATOM 772 N N . PHE A 1 94 ? 3.352 -8.904 -21.574 1.00 58.28 94 PHE A N 1
ATOM 773 C CA . PHE A 1 94 ? 4.767 -9.269 -21.609 1.00 58.28 94 PHE A CA 1
ATOM 774 C C . PHE A 1 94 ? 5.220 -9.665 -23.021 1.00 58.28 94 PHE A C 1
ATOM 776 O O . PHE A 1 94 ? 6.289 -9.248 -23.466 1.00 58.28 94 PHE A O 1
ATOM 783 N N . PHE A 1 95 ? 4.401 -10.422 -23.759 1.00 60.59 95 PHE A N 1
ATOM 784 C CA . PHE A 1 95 ? 4.676 -10.775 -25.153 1.00 60.59 95 PHE A CA 1
ATOM 785 C C . PHE A 1 95 ? 4.789 -9.528 -26.042 1.00 60.59 95 PHE A C 1
ATOM 787 O O . PHE A 1 95 ? 5.748 -9.410 -26.797 1.00 60.59 95 PHE A O 1
ATOM 794 N N . PHE A 1 96 ? 3.882 -8.556 -25.905 1.00 58.00 96 PHE A N 1
ATOM 795 C CA . PHE A 1 96 ? 3.942 -7.301 -26.662 1.00 58.00 96 PHE A CA 1
ATOM 796 C C . PHE A 1 96 ? 5.115 -6.402 -26.249 1.00 58.00 96 PHE A C 1
ATOM 798 O O . PHE A 1 96 ? 5.740 -5.791 -27.114 1.00 58.00 96 PHE A O 1
ATOM 805 N N . ASN A 1 97 ? 5.472 -6.355 -24.963 1.00 56.97 97 ASN A N 1
ATOM 806 C CA . ASN A 1 97 ? 6.605 -5.556 -24.485 1.00 56.97 97 ASN A CA 1
ATOM 807 C C . ASN A 1 97 ? 7.972 -6.106 -24.934 1.00 56.97 97 ASN A C 1
ATOM 809 O O . ASN A 1 97 ? 8.939 -5.351 -24.964 1.00 56.97 97 ASN A O 1
ATOM 813 N N . ASN A 1 98 ? 8.074 -7.377 -25.343 1.00 55.50 98 ASN A N 1
ATOM 814 C CA . ASN A 1 98 ? 9.298 -7.891 -25.977 1.00 55.50 98 ASN A CA 1
ATOM 815 C C . ASN A 1 98 ? 9.565 -7.259 -27.357 1.00 55.50 98 ASN A C 1
ATOM 817 O O . ASN A 1 98 ? 10.701 -7.282 -27.824 1.00 55.50 98 ASN A O 1
ATOM 821 N N . PHE A 1 99 ? 8.548 -6.671 -27.993 1.00 60.62 99 PHE A N 1
ATOM 822 C CA . PHE A 1 99 ? 8.670 -5.991 -29.286 1.00 60.62 99 PHE A CA 1
ATOM 823 C C . PHE A 1 99 ? 8.725 -4.462 -29.169 1.00 60.62 99 PHE A C 1
ATOM 825 O O . PHE A 1 99 ? 8.995 -3.791 -30.162 1.00 60.62 99 PHE A O 1
ATOM 832 N N . ASP A 1 100 ? 8.488 -3.905 -27.979 1.00 52.06 100 ASP A N 1
ATOM 833 C CA . ASP A 1 100 ? 8.409 -2.462 -27.754 1.00 52.06 100 ASP A CA 1
ATOM 834 C C . ASP A 1 100 ? 9.153 -2.078 -26.467 1.00 52.06 100 ASP A C 1
ATOM 836 O O . ASP A 1 100 ? 8.601 -2.050 -25.366 1.00 52.06 100 ASP A O 1
ATOM 840 N N . THR A 1 101 ? 10.447 -1.787 -26.612 1.00 52.97 101 THR A N 1
ATOM 841 C CA . THR A 1 101 ? 11.370 -1.454 -25.512 1.00 52.97 101 THR A CA 1
ATOM 842 C C . THR A 1 101 ? 11.140 -0.064 -24.911 1.00 52.97 101 THR A C 1
ATOM 844 O O . THR A 1 101 ? 11.850 0.331 -23.987 1.00 52.97 101 THR A O 1
ATOM 847 N N . THR A 1 102 ? 10.164 0.695 -25.419 1.00 52.28 102 THR A N 1
ATOM 848 C CA . THR A 1 102 ? 9.930 2.094 -25.034 1.00 52.28 102 THR A CA 1
ATOM 849 C C . THR A 1 102 ? 8.924 2.266 -23.895 1.00 52.28 102 THR A C 1
ATOM 851 O O . THR A 1 102 ? 8.826 3.352 -23.320 1.00 52.28 102 THR A O 1
ATOM 854 N N . LYS A 1 103 ? 8.185 1.213 -23.521 1.00 53.91 103 LYS A N 1
ATOM 855 C CA . LYS A 1 103 ? 7.153 1.298 -22.480 1.00 53.91 103 LYS A CA 1
ATOM 856 C C . LYS A 1 103 ? 7.747 1.143 -21.086 1.00 53.91 103 LYS A C 1
ATOM 858 O O . LYS A 1 103 ? 8.380 0.144 -20.753 1.00 53.91 103 LYS A O 1
ATOM 863 N N . THR A 1 104 ? 7.473 2.120 -20.226 1.00 55.69 104 THR A N 1
ATOM 864 C CA . THR A 1 104 ? 7.645 1.996 -18.779 1.00 55.69 104 THR A CA 1
ATOM 865 C C . THR A 1 104 ? 6.837 0.797 -18.296 1.00 55.69 104 THR A C 1
ATOM 867 O O . THR A 1 104 ? 5.607 0.831 -18.276 1.00 55.69 104 THR A O 1
ATOM 870 N N . ASN A 1 105 ? 7.536 -0.276 -17.915 1.00 69.50 105 ASN A N 1
ATOM 871 C CA . ASN A 1 105 ? 6.931 -1.487 -17.373 1.00 69.50 105 ASN A 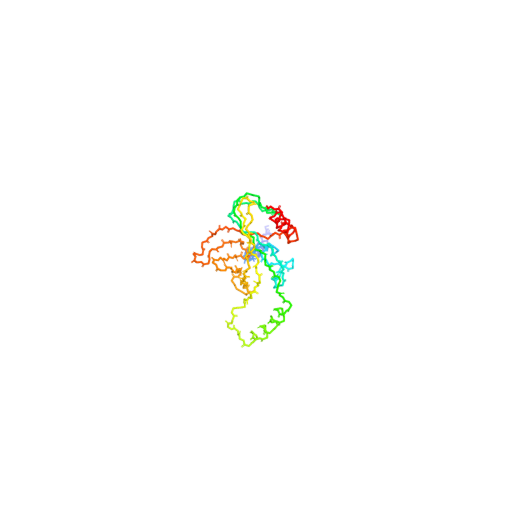CA 1
ATOM 872 C C . ASN A 1 105 ? 6.167 -1.130 -16.096 1.00 69.50 105 ASN A C 1
ATOM 874 O O . ASN A 1 105 ? 6.749 -1.053 -15.019 1.00 69.50 105 ASN A O 1
ATOM 878 N N . SER A 1 106 ? 4.869 -0.886 -16.198 1.00 77.44 106 SER A N 1
ATOM 879 C CA . SER A 1 106 ? 3.964 -0.632 -15.083 1.00 77.44 106 SER A CA 1
ATOM 880 C C . SER A 1 106 ? 2.719 -1.477 -15.274 1.00 77.44 106 SER A C 1
ATOM 882 O O . SER A 1 106 ? 2.387 -1.868 -16.392 1.00 77.44 106 SER A O 1
ATOM 884 N N . HIS A 1 107 ? 2.049 -1.807 -14.179 1.00 79.75 107 HIS A N 1
ATOM 885 C CA . HIS A 1 107 ? 0.868 -2.646 -14.229 1.00 79.75 107 HIS A CA 1
ATOM 886 C C . HIS A 1 107 ? -0.204 -2.117 -13.282 1.00 79.75 107 HIS A C 1
ATOM 888 O O . HIS A 1 107 ? 0.079 -1.647 -12.180 1.00 79.75 107 HIS A O 1
ATOM 894 N N . LYS A 1 108 ? -1.456 -2.194 -13.729 1.00 85.62 108 LYS A N 1
ATOM 895 C CA . LYS A 1 108 ? -2.628 -1.804 -12.945 1.00 85.62 108 LYS A CA 1
ATOM 896 C C . LYS A 1 108 ? -3.089 -2.920 -12.011 1.00 85.62 108 LYS A C 1
ATOM 898 O O . LYS A 1 108 ? -3.071 -4.089 -12.414 1.00 85.62 108 LYS A O 1
ATOM 903 N N . ARG A 1 109 ? -3.545 -2.582 -10.806 1.00 85.75 109 ARG A N 1
ATOM 904 C CA . ARG A 1 109 ? -4.213 -3.509 -9.881 1.00 85.75 109 ARG A CA 1
ATOM 905 C C . ARG A 1 109 ? -5.485 -2.899 -9.304 1.00 85.75 109 ARG A C 1
ATOM 907 O O . ARG A 1 109 ? -5.476 -1.708 -9.003 1.00 85.75 109 ARG A O 1
ATOM 914 N N . PRO A 1 110 ? -6.539 -3.699 -9.083 1.00 90.50 110 PRO A N 1
ATOM 915 C CA . PRO A 1 110 ? -7.669 -3.254 -8.283 1.00 90.50 110 PRO A CA 1
ATOM 916 C C . PRO A 1 110 ? -7.208 -2.910 -6.864 1.00 90.50 110 PRO A C 1
ATOM 918 O O . PRO A 1 110 ? -6.423 -3.649 -6.261 1.00 90.50 110 PRO A O 1
ATOM 921 N N . VAL A 1 111 ? -7.712 -1.802 -6.335 1.00 93.12 111 VAL A N 1
ATOM 922 C CA . VAL A 1 111 ? -7.494 -1.394 -4.949 1.00 93.12 111 VAL A CA 1
ATOM 923 C C . VAL A 1 111 ? -8.821 -1.027 -4.301 1.00 93.12 111 VAL A C 1
ATOM 925 O O . VAL A 1 111 ? -9.615 -0.275 -4.868 1.00 93.12 111 VAL A O 1
ATOM 928 N N . ASP A 1 112 ? -9.044 -1.568 -3.112 1.00 94.88 112 ASP A N 1
ATOM 929 C CA . ASP A 1 112 ? -10.102 -1.147 -2.203 1.00 94.88 112 ASP A CA 1
ATOM 930 C C . ASP A 1 112 ? -9.500 -0.087 -1.251 1.00 94.88 112 ASP A C 1
ATOM 932 O O . ASP A 1 112 ? -8.449 -0.311 -0.650 1.00 94.88 112 ASP A O 1
ATOM 936 N N . ILE A 1 113 ? -10.117 1.094 -1.164 1.00 95.31 113 ILE A N 1
ATOM 937 C CA . ILE A 1 113 ? -9.642 2.244 -0.377 1.00 95.31 113 ILE A CA 1
ATOM 938 C C . ILE A 1 113 ? -10.645 2.524 0.738 1.00 95.31 113 ILE A C 1
ATOM 940 O O . ILE A 1 113 ? -11.837 2.683 0.469 1.00 95.31 113 ILE A O 1
ATOM 944 N N . ILE A 1 114 ? -10.162 2.604 1.976 1.00 95.25 114 ILE A N 1
ATOM 945 C CA . ILE A 1 114 ? -10.975 2.890 3.161 1.00 95.25 114 ILE A CA 1
ATOM 946 C C . ILE A 1 114 ? -10.316 4.033 3.934 1.00 95.25 114 ILE A C 1
ATOM 948 O O . ILE A 1 114 ? -9.156 3.940 4.324 1.00 95.25 114 ILE A O 1
ATOM 952 N N . THR A 1 115 ? -11.052 5.119 4.144 1.00 94.44 115 THR A N 1
ATOM 953 C CA . THR A 1 115 ? -10.674 6.182 5.087 1.00 94.44 115 THR A CA 1
ATOM 954 C C . THR A 1 115 ? -11.126 5.794 6.491 1.00 94.44 115 THR A C 1
ATOM 956 O O . THR A 1 115 ? -12.260 5.337 6.649 1.00 94.44 115 THR A O 1
ATOM 959 N N . ILE A 1 116 ? -10.252 5.997 7.474 1.00 92.75 116 ILE A N 1
ATOM 960 C CA . ILE A 1 116 ? -10.508 5.776 8.899 1.00 92.75 116 ILE A CA 1
ATOM 961 C C . ILE A 1 116 ? -10.238 7.098 9.622 1.00 92.75 116 ILE A C 1
ATOM 963 O O . ILE A 1 116 ? -9.149 7.650 9.479 1.00 92.75 116 ILE A O 1
ATOM 967 N N . ASP A 1 117 ? -11.212 7.621 10.364 1.00 92.81 117 ASP A N 1
ATOM 968 C CA . ASP A 1 117 ? -11.096 8.863 11.143 1.00 92.81 117 ASP A CA 1
ATOM 969 C C . ASP A 1 117 ? -11.569 8.601 12.577 1.00 92.81 117 ASP A C 1
ATOM 971 O O . ASP A 1 117 ? -12.760 8.452 12.816 1.00 92.81 117 ASP A O 1
ATOM 975 N N . ASN A 1 118 ? -10.641 8.498 13.532 1.00 89.62 118 ASN A N 1
ATOM 976 C CA . ASN A 1 118 ? -10.932 8.208 14.943 1.00 89.62 118 ASN A CA 1
ATOM 977 C C . ASN A 1 118 ? -11.860 6.991 15.130 1.00 89.62 118 ASN A C 1
ATOM 979 O O . ASN A 1 118 ? -12.882 7.064 15.813 1.00 89.62 118 ASN A O 1
ATOM 983 N N . ASN A 1 119 ? -11.498 5.878 14.483 1.00 87.31 119 ASN A N 1
ATOM 984 C CA . ASN A 1 119 ? -12.256 4.625 14.452 1.00 87.31 119 ASN A CA 1
ATOM 985 C C . ASN A 1 119 ? -13.640 4.711 13.774 1.00 87.31 119 ASN A C 1
ATOM 987 O O . ASN A 1 119 ? -14.424 3.769 13.875 1.00 87.31 119 ASN A O 1
ATOM 991 N N . ASP A 1 120 ? -13.936 5.794 13.054 1.00 90.50 120 ASP A N 1
ATOM 992 C CA . ASP A 1 120 ? -15.044 5.847 12.103 1.00 90.50 120 ASP A CA 1
ATOM 993 C C . ASP A 1 120 ? -14.558 5.411 10.716 1.00 90.50 120 ASP A C 1
ATOM 995 O O . ASP A 1 120 ? -13.588 5.953 10.175 1.00 90.50 120 ASP A O 1
ATOM 999 N N . TRP A 1 121 ? -15.204 4.391 10.158 1.00 92.81 121 TRP A N 1
ATOM 1000 C CA . TRP A 1 121 ? -14.772 3.727 8.934 1.00 92.81 121 TRP A CA 1
ATOM 1001 C C . TRP A 1 121 ? -15.681 4.125 7.779 1.00 92.81 121 TRP A C 1
ATOM 1003 O O . TRP A 1 121 ? -16.883 3.888 7.778 1.00 92.81 121 TRP A O 1
ATOM 1013 N N . SER A 1 122 ? -15.090 4.698 6.737 1.00 93.25 122 SER A N 1
ATOM 1014 C CA . SER A 1 122 ? -15.839 4.997 5.516 1.00 93.25 122 SER A CA 1
ATOM 1015 C C . SER A 1 122 ? -16.187 3.736 4.716 1.00 93.25 122 SER A C 1
ATOM 1017 O O . SER A 1 122 ? -15.520 2.701 4.788 1.00 93.25 122 SER A O 1
ATOM 1019 N N . ASN A 1 123 ? -17.190 3.862 3.846 1.00 91.19 123 ASN A N 1
ATOM 1020 C CA . ASN A 1 123 ? -17.460 2.863 2.819 1.00 91.19 123 ASN A CA 1
ATOM 1021 C C . ASN A 1 123 ? -16.244 2.638 1.911 1.00 91.19 123 ASN A C 1
ATOM 1023 O O . ASN A 1 123 ? -15.528 3.568 1.539 1.00 91.19 123 ASN A O 1
ATOM 1027 N N . THR A 1 124 ? -16.059 1.392 1.480 1.00 92.69 124 THR A N 1
ATOM 1028 C CA . THR A 1 124 ? -14.969 1.025 0.573 1.00 92.69 124 THR A CA 1
ATOM 1029 C C . THR A 1 124 ? -15.143 1.654 -0.805 1.00 92.69 124 THR A C 1
ATOM 1031 O O . THR A 1 124 ? -16.126 1.394 -1.502 1.00 92.69 124 THR A O 1
ATOM 1034 N N . ILE A 1 125 ? -14.132 2.401 -1.240 1.00 93.94 125 ILE A N 1
ATOM 1035 C CA . ILE A 1 125 ? -14.038 2.957 -2.589 1.00 93.94 125 ILE A CA 1
ATOM 1036 C C . ILE A 1 125 ? -13.158 2.040 -3.437 1.00 93.94 125 ILE A C 1
ATOM 1038 O O . ILE A 1 125 ? -12.002 1.792 -3.106 1.00 93.94 125 ILE A O 1
ATOM 1042 N N . ARG A 1 126 ? -13.692 1.561 -4.563 1.00 93.19 126 ARG A N 1
ATOM 1043 C CA . ARG A 1 126 ? -12.939 0.767 -5.543 1.00 93.19 126 ARG A CA 1
ATOM 1044 C C . ARG A 1 126 ? -12.246 1.666 -6.550 1.00 93.19 126 ARG A C 1
ATOM 1046 O O . ARG A 1 126 ? -12.883 2.533 -7.139 1.00 93.19 126 ARG A O 1
ATOM 1053 N N . SER A 1 127 ? -10.961 1.425 -6.770 1.00 92.94 127 SER A N 1
ATOM 1054 C CA . SER A 1 127 ? -10.149 2.151 -7.747 1.00 92.94 127 SER A CA 1
ATOM 1055 C C . SER A 1 127 ? -9.099 1.234 -8.387 1.00 92.94 127 SER A C 1
ATOM 1057 O O . SER A 1 127 ? -9.072 0.022 -8.156 1.00 92.94 127 SER A O 1
ATOM 1059 N N . GLU A 1 128 ? -8.213 1.820 -9.188 1.00 91.56 128 GLU A N 1
ATOM 1060 C CA . GLU A 1 128 ? -7.022 1.175 -9.734 1.00 91.56 128 GLU A CA 1
ATOM 1061 C C . GLU A 1 128 ? -5.749 1.822 -9.169 1.00 91.56 128 GLU A C 1
ATOM 1063 O O . GLU A 1 128 ? -5.607 3.045 -9.155 1.00 91.56 128 GLU A O 1
ATOM 1068 N N . ALA A 1 129 ? -4.797 0.994 -8.747 1.00 91.62 129 ALA A N 1
ATOM 1069 C CA . ALA A 1 129 ? -3.434 1.400 -8.435 1.00 91.62 129 ALA A CA 1
ATOM 1070 C C . ALA A 1 129 ? -2.512 1.091 -9.621 1.00 91.62 129 ALA A C 1
ATOM 1072 O O . ALA A 1 129 ? -2.614 0.018 -10.220 1.00 91.62 129 ALA A O 1
ATOM 1073 N N . ILE A 1 130 ? -1.584 1.992 -9.943 1.00 90.06 130 ILE A N 1
ATOM 1074 C CA . ILE A 1 130 ? -0.544 1.758 -10.956 1.00 90.06 130 ILE A CA 1
ATOM 1075 C C . ILE A 1 130 ? 0.758 1.452 -10.226 1.00 90.06 130 ILE A C 1
ATOM 1077 O O . ILE A 1 130 ? 1.257 2.284 -9.471 1.00 90.06 130 ILE A O 1
ATOM 1081 N N . ILE A 1 131 ? 1.318 0.266 -10.447 1.00 87.50 131 ILE A N 1
ATOM 1082 C CA . ILE A 1 131 ? 2.572 -0.151 -9.823 1.00 87.50 131 ILE A CA 1
ATOM 1083 C C . ILE A 1 131 ? 3.649 -0.221 -10.893 1.00 87.50 131 ILE A C 1
ATOM 1085 O O . ILE A 1 131 ? 3.544 -0.985 -11.855 1.00 87.50 131 ILE A O 1
ATOM 1089 N N . SER A 1 132 ? 4.702 0.567 -10.721 1.00 83.94 132 SER A N 1
ATOM 1090 C CA . SER A 1 132 ? 5.846 0.533 -11.624 1.00 83.94 132 SER A CA 1
ATOM 1091 C C . SER A 1 132 ? 6.757 -0.652 -11.335 1.00 83.94 132 SER A C 1
ATOM 1093 O O . SER A 1 132 ? 6.936 -1.060 -10.188 1.00 83.94 132 SER A O 1
ATOM 1095 N N . SER A 1 133 ? 7.365 -1.210 -12.372 1.00 69.12 133 SER A N 1
ATOM 1096 C CA . SER A 1 133 ? 8.134 -2.455 -12.289 1.00 69.12 133 SER A CA 1
ATOM 1097 C C . SER A 1 133 ? 9.638 -2.203 -12.325 1.00 69.12 133 SER A C 1
ATOM 1099 O O . SER A 1 133 ? 10.361 -2.918 -11.643 1.00 69.12 133 SER A O 1
ATOM 1101 N N . ASN A 1 134 ? 10.115 -1.183 -13.059 1.00 59.06 134 ASN A N 1
ATOM 1102 C CA . ASN A 1 134 ? 11.537 -1.138 -13.426 1.00 59.06 134 ASN A CA 1
ATOM 1103 C C . ASN A 1 134 ? 12.355 0.074 -12.965 1.00 59.06 134 ASN A C 1
ATOM 1105 O O . ASN A 1 134 ? 13.562 -0.102 -12.839 1.00 59.06 134 ASN A O 1
ATOM 1109 N N . HIS A 1 135 ? 11.790 1.250 -12.650 1.00 60.88 135 HIS A N 1
ATOM 1110 C CA . HIS A 1 135 ? 12.649 2.415 -12.337 1.00 60.88 135 HIS A CA 1
ATOM 1111 C C . HIS A 1 135 ? 12.166 3.356 -11.236 1.00 60.88 135 HIS A C 1
ATOM 1113 O O . HIS A 1 135 ? 12.998 3.867 -10.490 1.00 60.88 135 HIS A O 1
ATOM 1119 N N . ASP A 1 136 ? 10.863 3.577 -11.088 1.00 71.44 136 ASP A N 1
ATOM 1120 C CA . ASP A 1 136 ? 10.391 4.674 -10.238 1.00 71.44 136 ASP A CA 1
ATOM 1121 C C . ASP A 1 136 ? 10.025 4.245 -8.800 1.00 71.44 136 ASP A C 1
ATOM 1123 O O . ASP A 1 136 ? 9.816 5.098 -7.956 1.00 71.44 136 ASP A O 1
ATOM 1127 N N . TRP A 1 137 ? 10.036 2.947 -8.463 1.00 82.62 137 TRP A N 1
ATOM 1128 C CA . TRP A 1 137 ? 9.744 2.430 -7.109 1.00 82.62 137 TRP A CA 1
ATOM 1129 C C . TRP A 1 137 ? 8.402 2.886 -6.508 1.00 82.62 137 TRP A C 1
ATOM 1131 O O . TRP A 1 137 ? 8.129 2.561 -5.354 1.00 82.62 137 TRP A O 1
ATOM 1141 N N . PHE A 1 138 ? 7.510 3.507 -7.283 1.00 90.00 138 PHE A N 1
ATOM 1142 C CA . PHE A 1 138 ? 6.263 4.061 -6.772 1.00 90.00 138 PHE A CA 1
ATOM 1143 C C . PHE A 1 138 ? 5.062 3.130 -6.986 1.00 90.00 138 PHE A C 1
ATOM 1145 O O . PHE A 1 138 ? 4.995 2.335 -7.931 1.00 90.00 138 PHE A O 1
ATOM 1152 N N . ILE A 1 139 ? 4.089 3.272 -6.088 1.00 91.50 139 ILE A N 1
ATOM 1153 C CA . ILE A 1 139 ? 2.698 2.856 -6.277 1.00 91.50 139 ILE A CA 1
ATOM 1154 C C . ILE A 1 139 ? 1.876 4.134 -6.403 1.00 91.50 139 ILE A C 1
ATOM 1156 O O . ILE A 1 139 ? 1.923 4.970 -5.505 1.00 91.50 139 ILE A O 1
ATOM 1160 N N . TYR A 1 140 ? 1.132 4.297 -7.489 1.00 92.81 140 TYR A N 1
ATOM 1161 C CA . TYR A 1 140 ? 0.310 5.478 -7.734 1.00 92.81 140 TYR A CA 1
ATOM 1162 C C . TYR A 1 140 ? -1.168 5.172 -7.495 1.00 92.81 140 TYR A C 1
ATOM 1164 O O . TYR A 1 140 ? -1.677 4.149 -7.953 1.00 92.81 140 TYR A O 1
ATOM 1172 N N . PHE A 1 141 ? -1.852 6.106 -6.840 1.00 91.00 141 PHE A N 1
ATOM 1173 C CA . PHE A 1 141 ? -3.292 6.118 -6.599 1.00 91.00 141 PHE A CA 1
ATOM 1174 C C . PHE A 1 141 ? -3.799 7.516 -6.935 1.00 91.00 141 PHE A C 1
ATOM 1176 O O . PHE A 1 141 ? -3.469 8.430 -6.199 1.00 91.00 141 PHE A O 1
ATOM 1183 N N . ASN A 1 142 ? -4.585 7.718 -7.993 1.00 87.00 142 ASN A N 1
ATOM 1184 C CA . ASN A 1 142 ? -5.168 9.025 -8.348 1.00 87.00 142 ASN A CA 1
ATOM 1185 C C . ASN A 1 142 ? -4.234 10.242 -8.079 1.00 87.00 142 ASN A C 1
ATOM 1187 O O . ASN A 1 142 ? -3.310 10.510 -8.847 1.00 87.00 142 ASN A O 1
ATOM 1191 N N . ASP A 1 143 ? -4.450 10.972 -6.980 1.00 90.75 143 ASP A N 1
ATOM 1192 C CA . ASP A 1 143 ? -3.725 12.178 -6.558 1.00 90.75 143 ASP A CA 1
ATOM 1193 C C . ASP A 1 143 ? -2.552 11.935 -5.575 1.00 90.75 143 ASP A C 1
ATOM 1195 O O . ASP A 1 143 ? -1.969 12.880 -5.037 1.00 90.75 143 ASP A O 1
ATOM 1199 N N . ARG A 1 144 ? -2.185 10.675 -5.336 1.00 94.62 144 ARG A N 1
ATOM 1200 C CA . ARG A 1 144 ? -1.221 10.215 -4.329 1.00 94.62 144 ARG A CA 1
ATOM 1201 C C . ARG A 1 144 ? -0.282 9.147 -4.881 1.00 94.62 144 ARG A C 1
ATOM 1203 O O . ARG A 1 144 ? -0.596 8.422 -5.824 1.00 94.62 144 ARG A O 1
ATOM 1210 N N . LYS A 1 145 ? 0.898 9.033 -4.283 1.00 94.75 145 LYS A N 1
ATOM 1211 C CA . LYS A 1 145 ? 1.854 7.966 -4.576 1.00 94.75 145 LYS A CA 1
ATOM 1212 C C . LYS A 1 145 ? 2.601 7.534 -3.322 1.00 94.75 145 LYS A C 1
ATOM 1214 O O . LYS A 1 145 ? 2.773 8.327 -2.403 1.00 94.75 145 LYS A O 1
ATOM 1219 N N . ILE A 1 146 ? 3.048 6.288 -3.302 1.00 93.56 146 ILE A N 1
ATOM 1220 C CA . ILE A 1 146 ? 3.834 5.704 -2.216 1.00 93.56 146 ILE A CA 1
ATOM 1221 C C . ILE A 1 146 ? 5.182 5.281 -2.779 1.00 93.56 146 ILE A C 1
ATOM 1223 O O . ILE A 1 146 ? 5.223 4.520 -3.745 1.00 93.56 146 ILE A O 1
ATOM 1227 N N . ASP A 1 147 ? 6.271 5.754 -2.184 1.00 91.50 147 ASP A N 1
ATOM 1228 C CA . ASP A 1 147 ? 7.608 5.220 -2.444 1.00 91.50 147 ASP A CA 1
ATOM 1229 C C . ASP A 1 147 ? 7.776 3.890 -1.701 1.00 91.50 147 ASP A C 1
ATOM 1231 O O . ASP A 1 147 ? 7.764 3.844 -0.473 1.00 91.50 147 ASP A O 1
ATOM 1235 N N . ARG A 1 148 ? 7.963 2.792 -2.433 1.00 88.19 148 ARG A N 1
ATOM 1236 C CA . ARG A 1 148 ? 8.079 1.452 -1.838 1.00 88.19 148 ARG A CA 1
ATOM 1237 C C . ARG A 1 148 ? 9.368 1.220 -1.054 1.00 88.19 148 ARG A C 1
ATOM 1239 O O . ARG A 1 148 ? 9.417 0.271 -0.276 1.00 88.19 148 ARG A O 1
ATOM 1246 N N . LYS A 1 149 ? 10.412 2.027 -1.276 1.00 84.69 149 LYS A N 1
ATOM 1247 C CA . LYS A 1 149 ? 11.708 1.904 -0.585 1.00 84.69 149 LYS A CA 1
ATOM 1248 C C . LYS A 1 149 ? 11.757 2.680 0.718 1.00 84.69 149 LYS A C 1
ATOM 1250 O O . LYS A 1 149 ? 12.451 2.274 1.652 1.00 84.69 149 LYS A O 1
ATOM 1255 N N . THR A 1 150 ? 11.121 3.846 0.725 1.00 87.56 150 THR A N 1
ATOM 1256 C CA . THR A 1 150 ? 11.161 4.779 1.855 1.00 87.56 150 THR A CA 1
ATOM 1257 C C . THR A 1 150 ? 9.863 4.805 2.641 1.00 87.56 150 THR A C 1
ATOM 1259 O O . THR A 1 150 ? 9.820 5.449 3.682 1.00 87.56 150 THR A O 1
ATOM 1262 N N . SER A 1 151 ? 8.817 4.135 2.149 1.00 89.62 151 SER A N 1
ATOM 1263 C CA . SER A 1 151 ? 7.464 4.188 2.699 1.00 89.62 151 SER A CA 1
ATOM 1264 C C . SER A 1 151 ? 6.846 5.586 2.694 1.00 89.62 151 SER A C 1
ATOM 1266 O O . SER A 1 151 ? 5.775 5.785 3.257 1.00 89.62 151 SER A O 1
ATOM 1268 N N . ASN A 1 152 ? 7.474 6.565 2.037 1.00 92.50 152 ASN A N 1
ATOM 1269 C CA . ASN A 1 152 ? 6.955 7.921 1.982 1.00 92.50 152 ASN A CA 1
ATOM 1270 C C . ASN A 1 152 ? 5.651 7.957 1.187 1.00 92.50 152 ASN A C 1
ATOM 1272 O O . ASN A 1 152 ? 5.601 7.561 0.018 1.00 92.50 152 ASN A O 1
ATOM 1276 N N . TRP A 1 153 ? 4.618 8.505 1.815 1.00 94.50 153 TRP A N 1
ATOM 1277 C CA . TRP A 1 153 ? 3.350 8.807 1.182 1.00 94.50 153 TRP A CA 1
ATOM 1278 C C . TRP A 1 153 ? 3.362 10.251 0.697 1.00 94.50 153 TRP A C 1
ATOM 1280 O O . TRP A 1 153 ? 3.622 11.177 1.465 1.00 94.50 153 TRP A O 1
ATOM 1290 N N . LEU A 1 154 ? 3.127 10.450 -0.595 1.00 94.88 154 LEU A N 1
ATOM 1291 C CA . LEU A 1 154 ? 3.344 11.719 -1.277 1.00 94.88 154 LEU A CA 1
ATOM 1292 C C . LEU A 1 154 ? 2.110 12.118 -2.089 1.00 94.88 154 LEU A C 1
ATOM 1294 O O . LEU A 1 154 ? 1.413 11.275 -2.654 1.00 94.88 154 LEU A O 1
ATOM 1298 N N . SER A 1 155 ? 1.900 13.421 -2.238 1.00 95.06 155 SER A N 1
ATOM 1299 C CA . SER A 1 155 ? 0.976 13.979 -3.231 1.00 95.06 155 SER A CA 1
ATOM 1300 C C . SER A 1 155 ? 1.571 13.850 -4.637 1.00 95.06 155 SER A C 1
ATOM 1302 O O . SER A 1 155 ? 2.737 14.187 -4.849 1.00 95.06 155 SER A O 1
ATOM 1304 N N . THR A 1 156 ? 0.796 13.407 -5.632 1.00 93.00 156 THR A N 1
ATOM 1305 C CA . THR A 1 156 ? 1.272 13.394 -7.033 1.00 93.00 156 THR A CA 1
ATOM 1306 C C . THR A 1 156 ? 1.331 14.792 -7.633 1.00 93.00 156 THR A C 1
ATOM 1308 O O . THR A 1 156 ? 2.149 15.026 -8.517 1.00 93.00 156 THR A O 1
ATOM 1311 N N . LYS A 1 157 ? 0.510 15.727 -7.137 1.00 93.62 157 LYS A N 1
ATOM 1312 C CA . LYS A 1 157 ? 0.429 17.104 -7.650 1.00 93.62 157 LYS A CA 1
ATOM 1313 C C . LYS A 1 157 ? 1.600 17.967 -7.191 1.00 93.62 157 LYS A C 1
ATOM 1315 O O . LYS A 1 157 ? 2.185 18.688 -7.987 1.00 93.62 157 LYS A O 1
ATOM 1320 N N . THR A 1 158 ? 1.916 17.911 -5.900 1.00 94.56 158 THR A N 1
ATOM 1321 C CA . THR A 1 158 ? 2.905 18.794 -5.255 1.00 94.56 158 THR A CA 1
ATOM 1322 C C . THR A 1 158 ? 4.211 18.082 -4.932 1.00 94.56 158 THR A C 1
ATOM 1324 O O . THR A 1 158 ? 5.181 18.737 -4.567 1.00 94.56 158 THR A O 1
ATOM 1327 N N . ASN A 1 159 ? 4.242 16.747 -5.019 1.00 93.00 159 ASN A N 1
ATOM 1328 C CA . ASN A 1 159 ? 5.354 15.910 -4.563 1.00 93.00 159 ASN A CA 1
ATOM 1329 C C . ASN A 1 159 ? 5.715 16.107 -3.074 1.00 93.00 159 ASN A C 1
ATOM 1331 O O . ASN A 1 159 ? 6.776 15.672 -2.632 1.00 93.00 159 ASN A O 1
ATOM 1335 N N . SER A 1 160 ? 4.841 16.755 -2.299 1.00 94.12 160 SER A N 1
ATOM 1336 C CA . SER A 1 160 ? 5.023 16.970 -0.866 1.00 94.12 160 SER A CA 1
ATOM 1337 C C . SER A 1 160 ? 4.709 15.696 -0.090 1.00 94.12 160 SER A C 1
ATOM 1339 O O . SER A 1 160 ? 3.799 14.946 -0.463 1.00 94.12 160 SER A O 1
ATOM 1341 N N . LYS A 1 161 ? 5.442 15.477 1.006 1.00 93.88 161 LYS A N 1
ATOM 1342 C CA . LYS A 1 161 ? 5.173 14.384 1.938 1.00 93.88 161 LYS A CA 1
ATOM 1343 C C . LYS A 1 161 ? 3.846 14.631 2.654 1.00 93.88 161 LYS A C 1
ATOM 1345 O O . LYS A 1 161 ? 3.626 15.710 3.191 1.00 93.88 161 LYS A O 1
ATOM 1350 N N . LEU A 1 162 ? 2.967 13.639 2.588 1.00 93.25 162 LEU A N 1
ATOM 1351 C CA . LEU A 1 162 ? 1.701 13.568 3.318 1.00 93.25 162 LEU A CA 1
ATOM 1352 C C . LEU A 1 162 ? 1.879 12.793 4.627 1.00 93.25 162 LEU A C 1
ATOM 1354 O O . LEU A 1 162 ? 1.212 13.087 5.605 1.00 93.25 162 LEU A O 1
ATOM 1358 N N . GLY A 1 163 ? 2.799 11.829 4.631 1.00 92.88 163 GLY A N 1
ATOM 1359 C CA . GLY A 1 163 ? 3.130 11.003 5.782 1.00 92.88 163 GLY A CA 1
ATOM 1360 C C . GLY A 1 163 ? 3.889 9.763 5.330 1.00 92.88 163 GLY A C 1
ATOM 1361 O O . GLY A 1 163 ? 4.684 9.827 4.381 1.00 92.88 163 GLY A O 1
ATOM 1362 N N . SER A 1 164 ? 3.609 8.628 5.951 1.00 91.44 164 SER A N 1
ATOM 1363 C CA . SER A 1 164 ? 4.219 7.343 5.623 1.00 91.44 164 SER A CA 1
ATOM 1364 C C . SER A 1 164 ? 3.176 6.237 5.529 1.00 91.44 164 SER A C 1
ATOM 1366 O O . SER A 1 164 ? 2.024 6.404 5.931 1.00 91.44 164 SER A O 1
ATOM 1368 N N . CYS A 1 165 ? 3.571 5.135 4.897 1.00 91.19 165 CYS A N 1
ATOM 1369 C CA . CYS A 1 165 ? 2.756 3.944 4.765 1.00 91.19 165 CYS A CA 1
ATOM 1370 C C . CYS A 1 165 ? 3.491 2.714 5.277 1.00 91.19 165 CYS A C 1
ATOM 1372 O O . CYS A 1 165 ? 4.665 2.498 4.974 1.00 91.19 165 CYS A O 1
ATOM 1374 N N . GLU A 1 166 ? 2.763 1.836 5.938 1.00 88.75 166 GLU A N 1
ATOM 1375 C CA . GLU A 1 166 ? 3.264 0.547 6.386 1.00 88.75 166 GLU A CA 1
ATOM 1376 C C . GLU A 1 166 ? 2.441 -0.595 5.808 1.00 88.75 166 GLU A C 1
ATOM 1378 O O . GLU A 1 166 ? 1.303 -0.419 5.371 1.00 88.75 166 GLU A O 1
ATOM 1383 N N . ARG A 1 167 ? 3.035 -1.785 5.789 1.00 88.19 167 ARG A N 1
ATOM 1384 C CA . ARG A 1 167 ? 2.347 -3.004 5.383 1.00 88.19 167 ARG A CA 1
ATOM 1385 C C . ARG A 1 167 ? 1.784 -3.684 6.621 1.00 88.19 167 ARG A C 1
ATOM 1387 O O . ARG A 1 167 ? 2.555 -4.091 7.479 1.00 88.19 167 ARG A O 1
ATOM 1394 N N . LEU A 1 168 ? 0.473 -3.894 6.646 1.00 88.81 168 LEU A N 1
ATOM 1395 C CA . LEU A 1 168 ? -0.179 -4.629 7.725 1.00 88.81 168 LEU A CA 1
ATOM 1396 C C . LEU A 1 168 ? -0.259 -6.142 7.439 1.00 88.81 168 LEU A C 1
ATOM 1398 O O . LEU A 1 168 ? -0.231 -6.558 6.267 1.00 88.81 168 LEU A O 1
ATOM 1402 N N . PRO A 1 169 ? -0.405 -6.986 8.481 1.00 88.75 169 PRO A N 1
ATOM 1403 C CA . PRO A 1 169 ? -0.645 -8.416 8.316 1.00 88.75 169 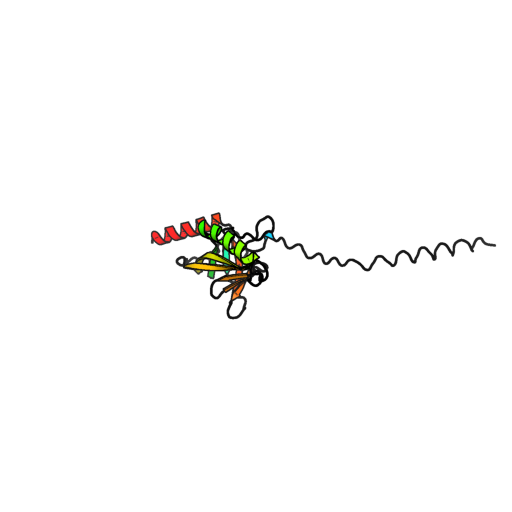PRO A CA 1
ATOM 1404 C C . PRO A 1 169 ? -1.971 -8.694 7.590 1.00 88.75 169 PRO A C 1
ATOM 1406 O O . PRO A 1 169 ? -3.052 -8.494 8.137 1.00 88.75 169 PRO A O 1
ATOM 1409 N N . LEU A 1 170 ? -1.882 -9.218 6.361 1.00 88.19 170 LEU A N 1
ATOM 1410 C CA . LEU A 1 170 ? -3.011 -9.350 5.429 1.00 88.19 170 LEU A CA 1
ATOM 1411 C C . LEU A 1 170 ? -4.278 -9.949 6.064 1.00 88.19 170 LEU A C 1
ATOM 1413 O O . LEU A 1 170 ? -5.321 -9.304 6.070 1.00 88.19 170 LEU A O 1
ATOM 1417 N N . TRP A 1 171 ? -4.190 -11.169 6.600 1.00 89.69 171 TRP A N 1
ATOM 1418 C CA . TRP A 1 171 ? -5.361 -11.895 7.106 1.00 89.69 171 TRP A CA 1
ATOM 1419 C C . TRP A 1 171 ? -5.982 -11.227 8.333 1.00 89.69 171 TRP A C 1
ATOM 1421 O O . TRP A 1 171 ? -7.193 -11.031 8.372 1.00 89.69 171 TRP A O 1
ATOM 1431 N N . LYS A 1 172 ? -5.149 -10.792 9.288 1.00 90.44 172 LYS A N 1
ATOM 1432 C CA . LYS A 1 172 ? -5.604 -10.084 10.493 1.00 90.44 172 LYS A CA 1
ATOM 1433 C C . LYS A 1 172 ? -6.352 -8.804 10.123 1.00 90.44 172 LYS A C 1
ATOM 1435 O O . LYS A 1 172 ? -7.387 -8.501 10.708 1.00 90.44 172 LYS A O 1
ATOM 1440 N N . THR A 1 173 ? -5.852 -8.060 9.139 1.00 91.25 173 THR A N 1
ATOM 1441 C CA . THR A 1 173 ? -6.495 -6.819 8.707 1.00 91.25 173 THR A CA 1
ATOM 1442 C C . THR A 1 173 ? -7.786 -7.067 7.925 1.00 91.25 173 THR A C 1
ATOM 1444 O O . THR A 1 173 ? -8.742 -6.325 8.135 1.00 91.25 173 THR A O 1
ATOM 1447 N N . ILE A 1 174 ? -7.862 -8.109 7.085 1.00 91.44 174 ILE A N 1
ATOM 1448 C CA . ILE A 1 174 ? -9.119 -8.513 6.422 1.00 91.44 174 ILE A CA 1
ATOM 1449 C C . ILE A 1 174 ? -10.195 -8.833 7.463 1.00 91.44 174 ILE A C 1
ATOM 1451 O O . ILE A 1 174 ? -11.298 -8.297 7.375 1.00 91.44 174 ILE A O 1
ATOM 1455 N N . ASP A 1 175 ? -9.860 -9.616 8.491 1.00 92.31 175 ASP A N 1
ATOM 1456 C CA . ASP A 1 175 ? -10.802 -9.949 9.564 1.00 92.31 175 ASP A CA 1
ATOM 1457 C C . ASP A 1 175 ? -11.325 -8.692 10.279 1.00 92.31 175 ASP A C 1
ATOM 1459 O O . ASP A 1 175 ? -12.508 -8.607 10.615 1.00 92.31 175 ASP A O 1
ATOM 1463 N N . THR A 1 176 ? -10.463 -7.696 10.506 1.00 91.81 176 THR A N 1
ATOM 1464 C CA . THR A 1 176 ? -10.855 -6.408 11.098 1.00 91.81 176 THR A CA 1
ATOM 1465 C C . THR A 1 176 ? -11.781 -5.610 10.179 1.00 91.81 176 THR A C 1
ATOM 1467 O O . THR A 1 176 ? -12.787 -5.078 10.650 1.00 91.81 176 THR A O 1
ATOM 1470 N N . ILE A 1 177 ? -11.490 -5.548 8.873 1.00 90.81 177 ILE A N 1
ATOM 1471 C CA . ILE A 1 177 ? -12.363 -4.893 7.883 1.00 90.81 177 ILE A CA 1
ATOM 1472 C C . ILE A 1 177 ? -13.753 -5.549 7.892 1.00 90.81 177 ILE A C 1
ATOM 1474 O O . ILE A 1 177 ? -14.771 -4.857 7.948 1.00 90.81 177 ILE A O 1
ATOM 1478 N N . ASP A 1 178 ? -13.807 -6.881 7.871 1.00 90.75 178 ASP A N 1
ATOM 1479 C CA . ASP A 1 178 ? -15.062 -7.630 7.807 1.00 90.75 178 ASP A CA 1
ATOM 1480 C C . ASP A 1 178 ? -15.888 -7.512 9.094 1.00 90.75 178 ASP A C 1
ATOM 1482 O O . ASP A 1 178 ? -17.118 -7.433 9.030 1.00 90.75 178 ASP A O 1
ATOM 1486 N N . LYS A 1 179 ? -15.240 -7.459 10.264 1.00 89.69 179 LYS A N 1
ATOM 1487 C CA . LYS A 1 179 ? -15.915 -7.196 11.546 1.00 89.69 179 LYS A CA 1
ATOM 1488 C C . LYS A 1 179 ? -16.556 -5.811 11.575 1.00 89.69 179 LYS A C 1
ATOM 1490 O O . LYS A 1 179 ? -17.731 -5.712 11.917 1.00 89.69 179 LYS A O 1
ATOM 1495 N N . ASN A 1 180 ? -15.826 -4.767 11.179 1.00 87.19 180 ASN A N 1
ATOM 1496 C CA . ASN A 1 180 ? -16.368 -3.404 11.162 1.00 87.19 180 ASN A CA 1
ATOM 1497 C C . ASN A 1 180 ? -17.560 -3.278 10.205 1.00 87.19 180 ASN A C 1
ATOM 1499 O O . ASN A 1 180 ? -18.597 -2.742 10.580 1.00 87.19 180 ASN A O 1
ATOM 1503 N N . ARG A 1 181 ? -17.485 -3.903 9.025 1.00 84.06 181 ARG A N 1
ATOM 1504 C CA . ARG A 1 181 ? -18.609 -3.935 8.076 1.00 84.06 181 ARG A CA 1
ATOM 1505 C C . ARG A 1 181 ? -19.864 -4.610 8.614 1.00 84.06 181 ARG A C 1
ATOM 1507 O O . ARG A 1 181 ? -20.968 -4.218 8.252 1.00 84.06 181 ARG A O 1
ATOM 1514 N N . LYS A 1 182 ? -19.725 -5.671 9.410 1.00 79.88 182 LYS A N 1
ATOM 1515 C CA . LYS A 1 182 ? -20.886 -6.336 10.021 1.00 79.88 182 LYS A CA 1
ATOM 1516 C C . LYS A 1 182 ? -21.543 -5.433 11.058 1.00 79.88 182 LYS A C 1
ATOM 1518 O O . LYS A 1 182 ? -22.756 -5.286 11.016 1.00 79.88 182 LYS A O 1
ATOM 1523 N N . ASN A 1 183 ? -20.740 -4.769 11.888 1.00 71.69 183 ASN A N 1
ATOM 1524 C CA . ASN A 1 183 ? -21.236 -3.832 12.894 1.00 71.69 183 ASN A CA 1
ATOM 1525 C C . ASN A 1 183 ? -22.003 -2.651 12.271 1.00 71.69 183 ASN A C 1
ATOM 1527 O O . ASN A 1 183 ? -23.002 -2.220 12.839 1.00 71.69 183 ASN A O 1
ATOM 1531 N N . ASP A 1 184 ? -21.580 -2.158 11.102 1.00 67.06 184 ASP A N 1
ATOM 1532 C CA . ASP A 1 184 ? -22.291 -1.085 10.389 1.00 67.06 184 ASP A CA 1
ATOM 1533 C C . ASP A 1 184 ? -23.639 -1.535 9.812 1.00 67.06 184 ASP A C 1
ATOM 1535 O O . ASP A 1 184 ? -24.568 -0.741 9.748 1.00 67.06 184 ASP A O 1
ATOM 1539 N N . ASN A 1 185 ? -23.773 -2.803 9.408 1.00 62.78 185 ASN A N 1
ATOM 1540 C CA . ASN A 1 185 ? -25.043 -3.346 8.904 1.00 62.78 185 ASN A CA 1
ATOM 1541 C C . ASN A 1 185 ? -26.049 -3.675 10.024 1.00 62.78 185 ASN A C 1
ATOM 1543 O O . ASN A 1 185 ? -27.212 -3.952 9.734 1.00 62.78 185 ASN A O 1
ATOM 1547 N N . GLU A 1 186 ? -25.598 -3.702 11.280 1.00 55.38 186 GLU A N 1
ATOM 1548 C CA . GLU A 1 186 ? -26.419 -3.974 12.468 1.00 55.38 186 GLU A CA 1
ATOM 1549 C C . GLU A 1 186 ? -26.850 -2.692 13.213 1.00 55.38 186 GLU A C 1
ATOM 1551 O O . GLU A 1 186 ? -27.642 -2.781 14.155 1.00 55.38 186 GLU A O 1
ATOM 1556 N N . ARG A 1 187 ? -26.355 -1.515 12.802 1.00 49.66 187 ARG A N 1
ATOM 1557 C CA . ARG A 1 187 ? -26.776 -0.190 13.292 1.00 49.66 187 ARG A CA 1
ATOM 1558 C C . ARG A 1 187 ? -27.858 0.428 12.413 1.00 49.66 187 ARG A C 1
ATOM 1560 O O . ARG A 1 187 ? -28.715 1.127 12.998 1.00 49.66 187 ARG A O 1
#

pLDDT: mean 73.21, std 19.41, range [34.88, 95.31]

Foldseek 3Di:
DDDDDPPPVVVVVVVVVPPPPDPDDPPVVPVPPCCVQFPQADNVSDRNPFDWFKKKWFAAPDDDDLDDDLAHKIKIKTFHGDDPVVVVVVVVVVVVCVVPVPDQAKDKTWIWIWIAHNNDIDDTDIDIWIGTDPPDCWIDDDQWIARRVPQFIAGPVPRDTRHGMGIHDVVVVVVVVVVVVVVVVVD

Sequence (187 aa):
MWIKKKRLTFLLKSFLAISLLITASNVISDEKKDKSSYLLYSQFGEFCTMCESILLCGNDEYEINDEIPTDGKYLLYHLRTRTFWSQVSTIWEFFFNNFDTTKTNSHKRPVDIITIDNNDWSNTIRSEAIISSNHDWFIYFNDRKIDRKTSNWLSTKTNSKLGSCERLPLWKTIDTIDKNRKNDNER

Radius of gyration: 27.47 Å; chains: 1; bounding box: 114×34×46 Å

Secondary structure (DSSP, 8-state):
----SSSHHHHSSSSSSSSSSSSS----------GGGSTTB-TTS-B-SS--EEEEEE-TTS---SS--SSSEEEEEEEPPPPHHHHHHHHHHHHHHTS-TTS--EEEEEEEEEEEETTEEPPPEEEEEEEESSSS-EEEETTEEEETTT-EEEETTT--EEEEEEEE-HHHHHHHHHHHHHHHHT-